Protein AF-A0AAE1D5U9-F1 (afdb_monomer)

Organism: NCBI:txid231223

Foldseek 3Di:
DQCQAPDPVSNVCPDDDDDDPPDDPVVLLVVLLVVLVVCLVVDFDDDDPCDTPNDDDDHCVPDGRVVNVVSSVVSSVVVVVVVVLVVLVVPVVNNCVNDCPVPDPDDQDPVNLVVDDPLVNVVVVCVVVVVPDDPVPDPPVVVVNPPPDPDDPPVPPDPDPDPDDDDDDDDDDDDDDDDDDDDDDDD

Mean predicted aligned error: 15.75 Å

Secondary structure (DSSP, 8-state):
--TT-S-HHHHHH-------TT--HHHHHHHHHHHHHHHHHH--PPPGGG-TT-SPPPPGGG--HHHHHHHHHHHHHHHHHHHHHHHHHT-TTTTGGG--TT-------HHHHHHS-HHHHHHHHHHHTT-SPPTTS-TTTGGGTTTS--SSS-----SS---------------------------

pLDDT: mean 70.87, std 23.27, range [26.19, 94.88]

Solvent-accessible surface area (backbone atoms only — not comparable to full-atom values): 12605 Å² total; per-residue (Å²): 140,44,75,53,46,89,51,65,67,60,40,68,63,63,78,84,77,89,61,60,98,90,49,61,65,68,62,54,52,50,54,38,52,50,51,46,52,51,47,54,72,74,44,92,70,68,58,81,93,66,46,76,84,68,67,91,80,84,50,65,91,78,45,56,47,65,57,43,51,52,50,47,54,52,48,48,51,53,52,52,51,49,52,50,50,56,52,32,61,74,30,78,77,87,17,45,86,73,57,64,91,84,60,77,84,76,82,80,48,74,69,57,59,76,72,46,57,69,69,59,53,53,46,54,57,25,60,76,68,72,63,56,85,51,95,88,53,66,81,73,68,56,72,77,60,72,82,74,75,76,79,81,83,59,92,64,91,61,89,70,97,65,87,82,70,92,76,82,94,76,92,74,85,85,81,83,80,85,82,80,85,82,83,91,78,91,130

Sequence (187 aa):
MLEDSEDLIVKTVQPTIKTGRKWKVVEAVDETKECLKIKEVIGQTQTDRKGLGSSTTKWWSKAEGKEKRDMVINEMRLNEDSRRVQKAVQQPQQGQWTNWDNALRKSLTWNEIWHMAPLRISFLIRSVYDLLPSHGMRSGTWRHFGSAFSSDQCTISCPQTQIWYGGERKRTRLVRYAKAGRPQSMS

Structure (mmCIF, N/CA/C/O backbone):
data_AF-A0AAE1D5U9-F1
#
_entry.id   AF-A0AAE1D5U9-F1
#
loop_
_atom_site.group_PDB
_atom_site.id
_atom_site.type_symbol
_atom_site.label_atom_id
_atom_site.label_alt_id
_atom_site.label_comp_id
_atom_site.label_asym_id
_atom_site.label_entity_id
_atom_site.label_seq_id
_atom_site.pdbx_PDB_ins_code
_atom_site.Cartn_x
_atom_site.Cartn_y
_atom_site.Cartn_z
_atom_site.occupancy
_atom_site.B_iso_or_equiv
_atom_site.auth_seq_id
_atom_site.auth_comp_id
_atom_site.auth_asym_id
_atom_site.auth_atom_id
_atom_site.pdbx_PDB_model_num
ATOM 1 N N . MET A 1 1 ? -14.008 3.971 15.415 1.00 60.75 1 MET A N 1
ATOM 2 C CA . MET A 1 1 ? -12.584 4.322 15.108 1.00 60.75 1 MET A CA 1
ATOM 3 C C . MET A 1 1 ? -11.765 4.603 16.377 1.00 60.75 1 MET A C 1
ATOM 5 O O . MET A 1 1 ? -10.551 4.744 16.289 1.00 60.75 1 MET A O 1
ATOM 9 N N . LEU A 1 2 ? -12.394 4.621 17.558 1.00 71.44 2 LEU A N 1
ATOM 10 C CA . LEU A 1 2 ? -11.733 4.763 18.863 1.00 71.44 2 LEU A CA 1
ATOM 11 C C . LEU A 1 2 ? -12.122 3.613 19.815 1.00 71.44 2 LEU A C 1
ATOM 13 O O . LEU A 1 2 ? -12.049 3.750 21.029 1.00 71.44 2 LEU A O 1
ATOM 17 N N . GLU A 1 3 ? -12.524 2.471 19.248 1.00 73.56 3 GLU A N 1
ATOM 18 C CA . GLU A 1 3 ? -12.978 1.288 20.000 1.00 73.56 3 GLU A CA 1
ATOM 19 C C . GLU A 1 3 ? -11.867 0.665 20.844 1.00 73.56 3 GLU A C 1
ATOM 21 O O . GLU A 1 3 ? -12.120 0.087 21.900 1.00 73.56 3 GLU A O 1
ATOM 26 N N . ASP A 1 4 ? -10.637 0.798 20.351 1.00 76.50 4 ASP A N 1
ATOM 27 C CA . ASP A 1 4 ? -9.420 0.285 20.968 1.00 76.50 4 ASP A CA 1
ATOM 28 C C . ASP A 1 4 ? -8.752 1.357 21.859 1.00 76.50 4 ASP A C 1
ATOM 30 O O . ASP A 1 4 ? -7.547 1.324 22.063 1.00 76.50 4 ASP A O 1
ATOM 34 N N . SER A 1 5 ? -9.484 2.372 22.332 1.00 77.44 5 SER A N 1
ATOM 35 C CA . SER A 1 5 ? -8.956 3.331 23.316 1.00 77.44 5 SER A CA 1
ATOM 36 C C . SER A 1 5 ? -9.053 2.764 24.734 1.00 77.44 5 SER A C 1
ATOM 38 O O . SER A 1 5 ? -10.064 2.151 25.074 1.00 77.44 5 SER A O 1
ATOM 40 N N . GLU A 1 6 ? -8.038 3.011 25.567 1.00 81.00 6 GLU A N 1
ATOM 41 C CA . GLU A 1 6 ? -8.053 2.651 26.997 1.00 81.00 6 GLU A CA 1
ATOM 42 C C . GLU A 1 6 ? -9.090 3.482 27.775 1.00 81.00 6 GLU A C 1
ATOM 44 O O . GLU A 1 6 ? -9.785 2.971 28.653 1.00 81.00 6 GLU A O 1
ATOM 49 N N . ASP A 1 7 ? -9.269 4.749 27.390 1.00 84.44 7 ASP A N 1
ATOM 50 C CA . ASP A 1 7 ? -10.239 5.649 28.012 1.00 84.44 7 ASP A CA 1
ATOM 51 C C . ASP A 1 7 ? -11.695 5.258 27.709 1.00 84.44 7 ASP A C 1
ATOM 53 O O . ASP A 1 7 ? -12.188 5.401 26.583 1.00 84.44 7 ASP A O 1
ATOM 57 N N . LEU A 1 8 ? -12.427 4.863 28.755 1.00 82.75 8 LEU A N 1
ATOM 58 C CA . LEU A 1 8 ? -13.839 4.466 28.672 1.00 82.75 8 LEU A CA 1
ATOM 59 C C . LEU A 1 8 ? -14.735 5.570 28.092 1.00 82.75 8 LEU A C 1
ATOM 61 O O . LEU A 1 8 ? -15.632 5.292 27.296 1.00 82.75 8 LEU A O 1
ATOM 65 N N . ILE A 1 9 ? -14.475 6.833 28.443 1.00 83.81 9 ILE A N 1
ATOM 66 C CA . ILE A 1 9 ? -15.247 7.980 27.943 1.00 83.81 9 ILE A CA 1
ATOM 67 C C . ILE A 1 9 ? -15.092 8.089 26.423 1.00 83.81 9 ILE A C 1
ATOM 69 O O . ILE A 1 9 ? -16.078 8.177 25.693 1.00 83.81 9 ILE A O 1
ATOM 73 N N . VAL A 1 10 ? -13.856 8.005 25.930 1.00 80.19 10 VAL A N 1
ATOM 74 C CA . VAL A 1 10 ? -13.538 8.103 24.500 1.00 80.19 10 VAL A CA 1
ATOM 75 C C . VAL A 1 10 ? -14.164 6.946 23.720 1.00 80.19 10 VAL A C 1
ATOM 77 O O . VAL A 1 10 ? -14.712 7.157 22.636 1.00 80.19 10 VAL A O 1
ATOM 80 N N . LYS A 1 11 ? -14.153 5.741 24.300 1.00 80.56 11 LYS A N 1
ATOM 81 C CA . LYS A 1 11 ? -14.794 4.554 23.725 1.00 80.56 11 LYS A CA 1
ATOM 82 C C . LYS A 1 11 ? -16.318 4.671 23.651 1.00 80.56 11 LYS A C 1
ATOM 84 O O . LYS A 1 11 ? -16.922 4.113 22.741 1.00 80.56 11 LYS A O 1
ATOM 89 N N . THR A 1 12 ? -16.935 5.404 24.576 1.00 81.75 12 THR A N 1
ATOM 90 C CA . THR A 1 12 ? -18.398 5.566 24.641 1.00 81.75 12 THR A CA 1
ATOM 91 C C . THR A 1 12 ? -18.911 6.618 23.657 1.00 81.75 12 THR A C 1
ATOM 93 O O . THR A 1 12 ? -19.982 6.462 23.082 1.00 81.75 12 THR A O 1
ATOM 96 N N . VAL A 1 13 ? -18.144 7.688 23.429 1.00 82.44 13 VAL A N 1
ATOM 97 C CA . VAL A 1 13 ? -18.591 8.840 22.624 1.00 82.44 13 VAL A CA 1
ATOM 98 C C . VAL A 1 13 ? -18.754 8.515 21.132 1.00 82.44 13 VAL A C 1
ATOM 100 O O . VAL A 1 13 ? -19.536 9.192 20.472 1.00 82.44 13 VAL A O 1
ATOM 103 N N . GLN A 1 14 ? -18.021 7.521 20.604 1.00 75.81 14 GLN A N 1
ATOM 104 C CA . GLN A 1 14 ? -18.027 7.052 19.200 1.00 75.81 14 GLN A CA 1
ATOM 105 C C . GLN A 1 14 ? -18.581 8.069 18.185 1.00 75.81 14 GLN A C 1
ATOM 107 O O . GLN A 1 14 ? -19.707 7.935 17.695 1.00 75.81 14 GLN A O 1
ATOM 112 N N . PRO A 1 15 ? -17.810 9.118 17.851 1.00 75.88 15 PRO A N 1
ATOM 113 C CA . PRO A 1 15 ? -18.320 10.188 17.013 1.00 75.88 15 PRO A CA 1
ATOM 114 C C . PRO A 1 15 ? -18.670 9.655 15.621 1.00 75.88 15 PRO A C 1
ATOM 116 O O . PRO A 1 15 ? -17.848 9.033 14.943 1.00 75.88 15 PRO A O 1
ATOM 119 N N . THR A 1 16 ? -19.892 9.939 15.167 1.00 77.56 16 THR A N 1
ATOM 120 C CA . THR A 1 16 ? -20.309 9.615 13.799 1.00 77.56 16 THR A CA 1
ATOM 121 C C . THR A 1 16 ? -19.604 10.557 12.827 1.00 77.56 16 THR A C 1
ATOM 123 O O . THR A 1 16 ? -19.905 11.750 12.753 1.00 77.56 16 THR A O 1
ATOM 126 N N . ILE A 1 17 ? -18.642 10.025 12.073 1.00 81.19 17 ILE A N 1
ATOM 127 C CA . ILE A 1 17 ? -17.858 10.812 11.121 1.00 81.19 17 ILE A CA 1
ATOM 128 C C . ILE A 1 17 ? -18.697 11.041 9.861 1.00 81.19 17 ILE A C 1
ATOM 130 O O . ILE A 1 17 ? -19.016 10.104 9.126 1.00 81.19 17 ILE A O 1
ATOM 134 N N . LYS A 1 18 ? -19.032 12.305 9.580 1.00 79.81 18 LYS A N 1
ATOM 135 C CA . LYS A 1 18 ? -19.680 12.688 8.320 1.00 79.81 18 LYS A CA 1
ATOM 136 C C . LYS A 1 18 ? -18.673 12.544 7.183 1.00 79.81 18 LYS A C 1
ATOM 138 O O . LYS A 1 18 ? -17.740 13.333 7.061 1.00 79.81 18 LYS A O 1
ATOM 143 N N . THR A 1 19 ? -18.855 11.516 6.366 1.00 83.06 19 THR A N 1
ATOM 144 C CA . THR A 1 19 ? -17.991 11.202 5.222 1.00 83.06 19 THR A CA 1
ATOM 145 C C . THR A 1 19 ? -18.723 11.504 3.918 1.00 83.06 19 THR A C 1
ATOM 147 O O . THR A 1 19 ? -19.950 11.595 3.881 1.00 83.06 19 THR A O 1
ATOM 150 N N . GLY A 1 20 ? -17.974 11.775 2.848 1.00 84.44 20 GLY A N 1
ATOM 151 C CA . GLY A 1 20 ? -18.564 12.137 1.558 1.00 84.44 20 GLY A CA 1
ATOM 152 C C . GLY A 1 20 ? -19.280 10.961 0.883 1.00 84.44 20 GLY A C 1
ATOM 153 O O . GLY A 1 20 ? -19.056 9.804 1.210 1.00 84.44 20 GLY A O 1
ATOM 154 N N . ARG A 1 21 ? -20.080 11.238 -0.156 1.00 84.69 21 ARG A N 1
ATOM 155 C CA . ARG A 1 21 ? -20.874 10.213 -0.871 1.00 84.69 21 ARG A CA 1
ATOM 156 C C . ARG A 1 21 ? -20.058 9.040 -1.437 1.00 84.69 21 ARG A C 1
ATOM 158 O O . ARG A 1 21 ? -20.593 7.953 -1.608 1.00 84.69 21 ARG A O 1
ATOM 165 N N . LYS A 1 22 ? -18.795 9.273 -1.803 1.00 85.31 22 LYS A N 1
ATOM 166 C CA . LYS A 1 22 ? -17.960 8.297 -2.524 1.00 85.31 22 LYS A CA 1
ATOM 167 C C . LYS A 1 22 ? -17.169 7.358 -1.620 1.00 85.31 22 LYS A C 1
ATOM 169 O O . LYS A 1 22 ? -16.647 6.374 -2.126 1.00 85.31 22 LYS A O 1
ATOM 174 N N . TRP A 1 23 ? -17.031 7.677 -0.337 1.00 85.88 23 TRP A N 1
ATOM 175 C CA . TRP A 1 23 ? -16.218 6.881 0.570 1.00 85.88 23 TRP A CA 1
ATOM 176 C C . TRP A 1 23 ? -16.894 6.784 1.924 1.00 85.88 23 TRP A C 1
ATOM 178 O O . TRP A 1 23 ? -17.135 7.797 2.576 1.00 85.88 23 TRP A O 1
ATOM 188 N N . LYS A 1 24 ? -17.180 5.552 2.331 1.00 88.94 24 LYS A N 1
ATOM 189 C CA . LYS A 1 24 ? -17.762 5.234 3.624 1.00 88.94 24 LYS A CA 1
ATOM 190 C C . LYS A 1 24 ? -16.665 4.687 4.528 1.00 88.94 24 LYS A C 1
ATOM 192 O O . LYS A 1 24 ? -16.070 3.655 4.238 1.00 88.94 24 LYS A O 1
ATOM 197 N N . VAL A 1 25 ? -16.385 5.404 5.614 1.00 88.00 25 VAL A N 1
ATOM 198 C CA . VAL A 1 25 ? -15.252 5.081 6.499 1.00 88.00 25 VAL A CA 1
ATOM 199 C C . VAL A 1 25 ? -15.482 3.803 7.295 1.00 88.00 25 VAL A C 1
ATOM 201 O O . VAL A 1 25 ? -14.538 3.045 7.463 1.00 88.00 25 VAL A O 1
ATOM 204 N N . VAL A 1 26 ? -16.706 3.553 7.769 1.00 87.56 26 VAL A N 1
ATOM 205 C CA . VAL A 1 26 ? -17.002 2.363 8.588 1.00 87.56 26 VAL A CA 1
ATOM 206 C C . VAL A 1 26 ? -16.765 1.087 7.781 1.00 87.56 26 VAL A C 1
ATOM 208 O O . VAL A 1 26 ? -15.946 0.271 8.185 1.00 87.56 26 VAL A O 1
ATOM 211 N N . GLU A 1 27 ? -17.372 0.997 6.593 1.00 89.56 27 GLU A N 1
ATOM 212 C CA . GLU A 1 27 ? -17.196 -0.133 5.668 1.00 89.56 27 GLU A CA 1
ATOM 213 C C . GLU A 1 27 ? -15.715 -0.345 5.323 1.00 89.56 27 GLU A C 1
ATOM 215 O O . GLU A 1 27 ? -15.189 -1.433 5.516 1.00 89.56 27 GLU A O 1
ATOM 220 N N . ALA A 1 28 ? -14.998 0.713 4.930 1.00 90.25 28 ALA A N 1
ATOM 221 C CA . ALA A 1 28 ? -13.587 0.591 4.566 1.00 90.25 28 ALA A CA 1
ATOM 222 C C . ALA A 1 28 ? -12.699 0.132 5.739 1.00 90.25 28 ALA A C 1
ATOM 224 O O . ALA A 1 28 ? -11.733 -0.610 5.550 1.00 90.25 28 ALA A O 1
ATOM 225 N N . VAL A 1 29 ? -12.984 0.599 6.960 1.00 91.19 29 VAL A N 1
ATOM 226 C CA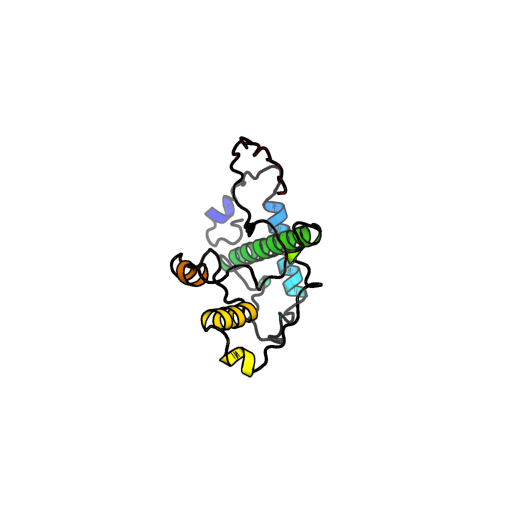 . VAL A 1 29 ? -12.248 0.184 8.161 1.00 91.19 29 VAL A CA 1
ATOM 227 C C . VAL A 1 29 ? -12.532 -1.280 8.480 1.00 91.19 29 VAL A C 1
ATOM 229 O O . VAL A 1 29 ? -11.604 -2.001 8.841 1.00 91.19 29 VAL A O 1
ATOM 232 N N . ASP A 1 30 ? -13.777 -1.727 8.344 1.00 91.81 30 ASP A N 1
ATOM 233 C CA . ASP A 1 30 ? -14.151 -3.111 8.624 1.00 91.81 30 ASP A CA 1
ATOM 234 C C . ASP A 1 30 ? -13.580 -4.077 7.578 1.00 91.81 30 ASP A C 1
ATOM 236 O O . ASP A 1 30 ? -12.939 -5.052 7.970 1.00 91.81 30 ASP A O 1
ATOM 240 N N . GLU A 1 31 ? -13.639 -3.737 6.287 1.00 93.69 31 GLU A N 1
ATOM 241 C CA . GLU A 1 31 ? -12.939 -4.464 5.215 1.00 93.69 31 GLU A CA 1
ATOM 242 C C . GLU A 1 31 ? -11.436 -4.588 5.514 1.00 93.69 31 GLU A C 1
ATOM 244 O O . GLU A 1 31 ? -10.843 -5.659 5.402 1.00 93.69 31 GLU A O 1
ATOM 249 N N . THR A 1 32 ? -10.804 -3.504 5.974 1.00 93.69 32 THR A N 1
ATOM 250 C CA . THR A 1 32 ? -9.374 -3.526 6.312 1.00 93.69 32 THR A CA 1
ATOM 251 C C . THR A 1 32 ? -9.079 -4.441 7.502 1.00 93.69 32 THR A C 1
ATOM 253 O O . THR A 1 32 ? -8.085 -5.169 7.493 1.00 93.69 32 THR A O 1
ATOM 256 N N . LYS A 1 33 ? -9.934 -4.443 8.534 1.00 93.75 33 LYS A N 1
ATOM 257 C CA . LYS A 1 33 ? -9.793 -5.373 9.667 1.00 93.75 33 LYS A CA 1
ATOM 258 C C . LYS A 1 33 ? -9.931 -6.822 9.208 1.00 93.75 33 LYS A C 1
ATOM 260 O O . LYS A 1 33 ? -9.213 -7.681 9.711 1.00 93.75 33 LYS A O 1
ATOM 265 N N . GLU A 1 34 ? -10.842 -7.108 8.282 1.00 94.88 34 GLU A N 1
ATOM 266 C CA . GLU A 1 34 ? -10.992 -8.441 7.694 1.00 94.88 34 GLU A CA 1
ATOM 267 C C . GLU A 1 34 ? -9.749 -8.848 6.900 1.00 94.88 34 GLU A C 1
ATOM 269 O O . GLU A 1 34 ? -9.234 -9.944 7.118 1.00 94.88 34 GLU A O 1
ATOM 274 N N . CYS A 1 35 ? -9.184 -7.954 6.082 1.00 93.06 35 CYS A N 1
ATOM 275 C CA . CYS A 1 35 ? -7.908 -8.195 5.404 1.00 93.06 35 CYS A CA 1
ATOM 276 C C . CYS A 1 35 ? -6.779 -8.525 6.392 1.00 93.06 35 CYS A C 1
ATOM 278 O O . CYS A 1 35 ? -6.024 -9.468 6.161 1.00 93.06 35 CYS A O 1
ATOM 280 N N . LEU A 1 36 ? -6.679 -7.799 7.512 1.00 93.69 36 LEU A N 1
ATOM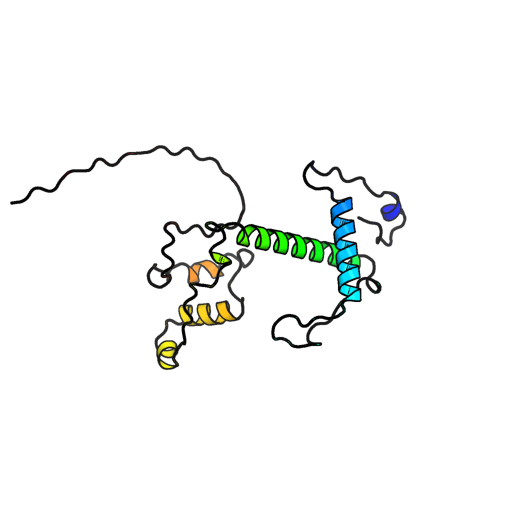 281 C CA . LEU A 1 36 ? -5.675 -8.070 8.548 1.00 93.69 36 LEU A CA 1
ATOM 282 C C . LEU A 1 36 ? -5.865 -9.446 9.200 1.00 93.69 36 LEU A C 1
ATOM 284 O O . LEU A 1 36 ? -4.884 -10.158 9.408 1.00 93.69 36 LEU A O 1
ATOM 288 N N . LYS A 1 37 ? -7.110 -9.859 9.462 1.00 93.75 37 LYS A N 1
ATOM 289 C CA . LYS A 1 37 ? -7.414 -11.213 9.957 1.00 93.75 37 LYS A CA 1
ATOM 290 C C . LYS A 1 37 ? -7.042 -12.286 8.933 1.00 93.75 37 LYS A C 1
ATOM 292 O O . LYS A 1 37 ? -6.467 -13.304 9.297 1.00 93.75 37 LYS A O 1
ATOM 297 N N . ILE A 1 38 ? -7.338 -12.058 7.654 1.00 94.12 38 ILE A N 1
ATOM 298 C CA . ILE A 1 38 ? -6.979 -12.989 6.575 1.00 94.12 38 ILE A CA 1
ATOM 299 C C . ILE A 1 38 ? -5.455 -13.113 6.464 1.00 94.12 38 ILE A C 1
ATOM 301 O O . ILE A 1 38 ? -4.944 -14.225 6.365 1.00 94.12 38 ILE A O 1
ATOM 305 N N . LYS A 1 39 ? -4.715 -12.001 6.548 1.00 90.88 39 LYS A N 1
ATOM 306 C CA . LYS A 1 39 ? -3.243 -12.015 6.581 1.00 90.88 39 LYS A CA 1
ATOM 307 C C . LYS A 1 39 ? -2.701 -12.806 7.767 1.00 90.88 39 LYS A C 1
ATOM 309 O O . LYS A 1 39 ? -1.728 -13.535 7.616 1.00 90.88 39 LYS A O 1
ATOM 314 N N . GLU A 1 40 ? -3.347 -12.704 8.925 1.00 92.88 40 GLU A N 1
ATOM 315 C CA . GLU A 1 40 ? -2.987 -13.503 10.094 1.00 92.88 40 GLU A CA 1
ATOM 316 C C . GLU A 1 40 ? -3.196 -15.011 9.862 1.00 92.88 40 GLU A C 1
ATOM 318 O O . GLU A 1 40 ? -2.329 -15.799 10.230 1.00 92.88 40 GLU A O 1
ATOM 323 N N . VAL A 1 41 ? -4.276 -15.412 9.182 1.00 93.31 41 VAL A N 1
ATOM 324 C CA . VAL A 1 41 ? -4.537 -16.820 8.815 1.00 93.31 41 VAL A CA 1
ATOM 325 C C . VAL A 1 41 ? -3.539 -17.345 7.782 1.00 93.31 41 VAL A C 1
ATOM 327 O O . VAL A 1 41 ? -3.059 -18.468 7.910 1.00 93.31 41 VAL A O 1
ATOM 330 N N . ILE A 1 42 ? -3.223 -16.545 6.759 1.00 90.94 42 ILE A N 1
ATOM 331 C CA . ILE A 1 42 ? -2.223 -16.894 5.735 1.00 90.94 42 ILE A CA 1
ATOM 332 C C . ILE A 1 42 ? -0.840 -17.070 6.375 1.00 90.94 42 ILE A C 1
ATOM 334 O O . ILE A 1 42 ? -0.036 -17.891 5.932 1.00 90.94 42 ILE A O 1
ATOM 338 N N . GLY A 1 43 ? -0.575 -16.315 7.438 1.00 88.75 43 GLY A N 1
ATOM 339 C CA . GLY A 1 43 ? 0.692 -16.333 8.133 1.00 88.75 43 GLY A CA 1
ATOM 340 C C . GLY A 1 43 ? 1.766 -15.540 7.395 1.00 88.75 43 GLY A C 1
ATOM 341 O O . GLY A 1 43 ? 1.496 -14.716 6.517 1.00 88.75 43 GLY A O 1
ATOM 342 N N . GLN A 1 44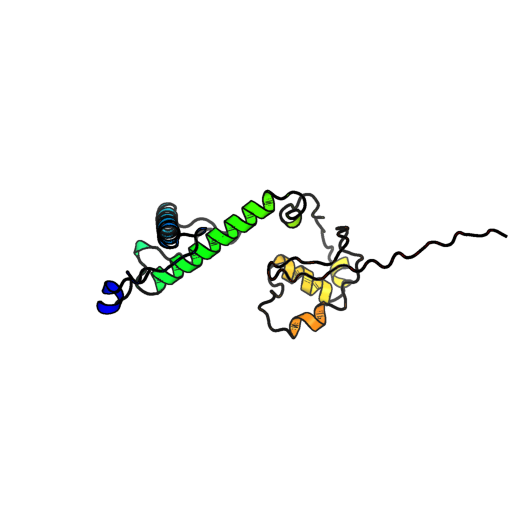 ? 3.019 -15.775 7.779 1.00 84.12 44 GLN A N 1
ATOM 343 C CA . GLN A 1 44 ? 4.130 -15.007 7.240 1.00 84.12 44 GLN A CA 1
ATOM 344 C C . GLN A 1 44 ? 4.524 -15.500 5.846 1.00 84.12 44 GLN A C 1
ATOM 346 O O . GLN A 1 44 ? 5.117 -16.566 5.686 1.00 84.12 44 GLN A O 1
ATOM 351 N N . THR A 1 45 ? 4.240 -14.683 4.835 1.00 83.56 45 THR A N 1
ATOM 352 C CA . THR A 1 45 ? 4.644 -14.936 3.450 1.00 83.56 45 THR A CA 1
ATOM 353 C C . THR A 1 45 ? 6.055 -14.429 3.183 1.00 83.56 45 THR A C 1
ATOM 355 O O . THR A 1 45 ? 6.502 -13.446 3.778 1.00 83.56 45 THR A O 1
ATOM 358 N N . GLN A 1 46 ? 6.758 -15.056 2.239 1.00 80.62 46 GLN A N 1
ATOM 359 C CA . GLN A 1 46 ? 8.005 -14.499 1.729 1.00 80.62 46 GLN A CA 1
ATOM 360 C C . GLN A 1 46 ? 7.721 -13.158 1.044 1.00 80.62 46 GLN A C 1
ATOM 362 O O . GLN A 1 46 ? 7.035 -13.100 0.027 1.00 80.62 46 GLN A O 1
ATOM 367 N N . THR A 1 47 ? 8.283 -12.087 1.594 1.00 77.19 47 THR A N 1
ATOM 368 C CA . THR A 1 47 ? 8.308 -10.773 0.952 1.00 77.19 47 THR A CA 1
ATOM 369 C C . THR A 1 47 ? 9.652 -10.589 0.257 1.00 77.19 47 THR A C 1
ATOM 371 O O . THR A 1 47 ? 10.707 -10.711 0.890 1.00 77.19 47 THR A O 1
ATOM 374 N N . ASP A 1 48 ? 9.617 -10.271 -1.034 1.00 78.56 48 ASP A N 1
ATOM 375 C CA . ASP A 1 48 ? 10.795 -10.003 -1.860 1.00 78.56 48 ASP A CA 1
ATOM 376 C C . ASP A 1 48 ? 11.833 -11.150 -1.871 1.00 78.56 48 ASP A C 1
ATOM 378 O O . ASP A 1 48 ? 11.542 -12.338 -1.694 1.00 78.56 48 ASP A O 1
ATOM 382 N N . ARG A 1 49 ? 13.100 -10.784 -2.092 1.00 78.81 49 ARG A N 1
ATOM 383 C CA . ARG A 1 49 ? 14.261 -11.685 -2.100 1.00 78.81 49 ARG A CA 1
ATOM 384 C C . ARG A 1 49 ? 14.885 -11.877 -0.713 1.00 78.81 49 ARG A C 1
ATOM 386 O O . ARG A 1 49 ? 15.983 -12.410 -0.621 1.00 78.81 49 ARG A O 1
ATOM 393 N N . LYS A 1 50 ? 14.218 -11.426 0.355 1.00 77.50 50 LYS A N 1
ATOM 394 C CA . LYS A 1 50 ? 14.754 -11.455 1.729 1.00 77.50 50 LYS A CA 1
ATOM 395 C C . LYS A 1 50 ? 14.655 -12.833 2.396 1.00 77.50 50 LYS A C 1
ATOM 397 O O . LYS A 1 50 ? 15.302 -13.059 3.411 1.00 77.50 50 LYS A O 1
ATOM 402 N N . GLY A 1 51 ? 13.885 -13.753 1.810 1.00 77.00 51 GLY A N 1
ATOM 403 C CA . GLY A 1 51 ? 13.654 -15.092 2.354 1.00 77.00 51 GLY A CA 1
ATOM 404 C C . GLY A 1 51 ? 12.629 -15.116 3.494 1.00 77.00 51 GLY A C 1
ATOM 405 O O . GLY A 1 51 ? 12.191 -14.079 3.998 1.00 77.00 51 GLY A O 1
ATOM 406 N N . LEU A 1 52 ? 12.212 -16.324 3.880 1.00 79.06 52 LEU A N 1
ATOM 407 C CA . LEU A 1 52 ? 11.290 -16.541 4.998 1.00 79.06 52 LEU A CA 1
ATOM 408 C C . LEU A 1 52 ? 11.969 -16.175 6.329 1.00 79.06 52 LEU A C 1
ATOM 410 O O . LEU A 1 52 ? 13.134 -16.491 6.543 1.00 79.06 52 LEU A O 1
ATOM 414 N N . GLY A 1 53 ? 11.238 -15.510 7.226 1.00 76.62 53 GLY A N 1
ATOM 415 C CA . GLY A 1 53 ? 11.725 -15.156 8.568 1.00 76.62 53 GLY A CA 1
ATOM 416 C C . GLY A 1 53 ? 12.563 -13.873 8.668 1.00 76.62 53 GLY A C 1
ATOM 417 O O . GLY A 1 53 ? 12.939 -13.493 9.772 1.00 76.62 53 GLY A O 1
ATOM 418 N N . SER A 1 54 ? 12.822 -13.162 7.563 1.00 77.12 54 SER A N 1
ATOM 419 C CA . SER A 1 54 ? 13.601 -11.911 7.599 1.00 77.12 54 SER A CA 1
ATOM 420 C C . SER A 1 54 ? 12.880 -10.742 8.286 1.00 77.12 54 SER A C 1
ATOM 422 O O . SER A 1 54 ? 13.545 -9.823 8.763 1.00 77.12 54 SER A O 1
ATOM 424 N N . SER A 1 55 ? 11.548 -10.731 8.311 1.00 77.00 55 SER A N 1
ATOM 425 C CA . SER A 1 55 ?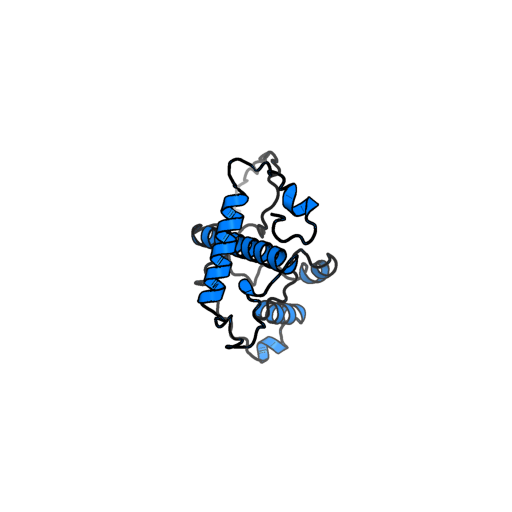 10.756 -9.634 8.875 1.00 77.00 55 SER A CA 1
ATOM 426 C C . SER A 1 55 ? 9.996 -10.067 10.120 1.00 77.00 55 SER A C 1
ATOM 428 O O . SER A 1 55 ? 9.330 -11.104 10.137 1.00 77.00 55 SER A O 1
ATOM 430 N N . THR A 1 56 ? 10.035 -9.221 11.147 1.00 78.81 56 THR A N 1
ATOM 431 C CA . THR A 1 56 ? 9.208 -9.382 12.340 1.00 78.81 56 THR A CA 1
ATOM 432 C C . THR A 1 56 ? 7.758 -9.067 11.990 1.00 78.81 56 THR A C 1
ATOM 434 O O . THR A 1 56 ? 7.418 -7.970 11.550 1.00 78.81 56 THR A O 1
ATOM 437 N N . THR A 1 57 ? 6.895 -10.069 12.136 1.00 79.44 57 THR A N 1
ATOM 438 C CA . THR A 1 57 ? 5.473 -9.954 11.794 1.00 79.44 57 THR A CA 1
ATOM 439 C C . THR A 1 57 ? 4.690 -9.587 13.036 1.00 79.44 57 THR A C 1
ATOM 441 O O . THR A 1 57 ? 4.812 -10.246 14.070 1.00 79.44 57 THR A O 1
ATOM 444 N N . LYS A 1 58 ? 3.888 -8.532 12.931 1.00 86.62 58 LYS A N 1
ATOM 445 C CA . LYS A 1 58 ? 2.944 -8.139 13.972 1.00 86.62 58 LYS A CA 1
ATOM 446 C C . LYS A 1 58 ? 1.599 -8.775 13.666 1.00 86.62 58 LYS A C 1
ATOM 448 O O . LYS A 1 58 ? 1.095 -8.650 12.554 1.00 86.62 58 LYS A O 1
ATOM 453 N N . TRP A 1 59 ? 1.051 -9.469 14.652 1.00 90.56 59 TRP A N 1
ATOM 454 C CA . TRP A 1 59 ? -0.201 -10.201 14.515 1.00 90.56 59 TRP A CA 1
ATOM 455 C C . TRP A 1 59 ? -1.367 -9.338 14.977 1.00 90.56 59 TRP A C 1
ATOM 457 O O . TRP A 1 59 ? -1.273 -8.677 16.013 1.00 90.56 59 TRP A O 1
ATOM 467 N N . TRP A 1 60 ? -2.470 -9.364 14.226 1.00 92.19 60 TRP A N 1
ATOM 468 C CA . TRP A 1 60 ? -3.656 -8.575 14.548 1.00 92.19 60 TRP A CA 1
ATOM 469 C C . TRP A 1 60 ? -4.249 -8.964 15.906 1.00 92.19 60 TRP A C 1
ATOM 471 O O . TRP A 1 60 ? -4.586 -8.081 16.692 1.00 92.19 60 TRP A O 1
ATOM 481 N N . SER A 1 61 ? -4.310 -10.263 16.214 1.00 91.06 61 SER A N 1
ATOM 482 C CA . SER A 1 61 ? -4.793 -10.773 17.504 1.00 91.06 61 SER A CA 1
ATOM 483 C C . SER A 1 61 ? -3.969 -10.332 18.719 1.00 91.06 61 SER A C 1
ATOM 485 O O . SER A 1 61 ? -4.512 -10.251 19.818 1.00 91.06 61 SER A O 1
ATOM 487 N N . LYS A 1 62 ? -2.671 -10.054 18.537 1.00 90.81 62 LYS A N 1
ATOM 488 C CA . LYS A 1 62 ? -1.733 -9.734 19.628 1.00 90.81 62 LYS A CA 1
ATOM 489 C C . LYS A 1 62 ? -1.539 -8.241 19.858 1.00 90.81 62 LYS A C 1
ATOM 491 O O . LYS A 1 62 ? -0.927 -7.866 20.851 1.00 90.81 62 LYS A O 1
ATOM 496 N N . ALA A 1 63 ? -1.989 -7.404 18.933 1.00 89.19 63 ALA A N 1
ATOM 497 C CA . ALA A 1 63 ? -1.808 -5.969 19.040 1.00 89.19 63 ALA A CA 1
ATOM 498 C C . ALA A 1 63 ? -2.940 -5.311 19.822 1.00 89.19 63 ALA A C 1
ATOM 500 O O . ALA A 1 63 ? -4.109 -5.684 19.699 1.00 89.19 63 ALA A O 1
ATOM 501 N N . GLU A 1 64 ? -2.601 -4.246 20.538 1.00 88.19 64 GLU A N 1
ATOM 502 C CA . GLU A 1 64 ? -3.546 -3.516 21.373 1.00 88.19 64 GLU A CA 1
ATOM 503 C C . GLU A 1 64 ? -3.464 -2.004 21.134 1.00 88.19 64 GLU A C 1
ATOM 505 O O . GLU A 1 64 ? -2.475 -1.457 20.631 1.00 88.19 64 GLU A O 1
ATOM 510 N N . GLY A 1 65 ? -4.553 -1.310 21.456 1.00 87.50 65 GLY A N 1
ATOM 511 C CA . GLY A 1 65 ? -4.536 0.135 21.603 1.00 87.50 65 GLY A CA 1
ATOM 512 C C . GLY A 1 65 ? -4.172 0.908 20.334 1.00 87.50 65 GLY A C 1
ATOM 513 O O . GLY A 1 65 ? -4.847 0.878 19.298 1.00 87.50 65 GLY A O 1
ATOM 514 N N . LYS A 1 66 ? -3.083 1.676 20.438 1.00 87.50 66 LYS A N 1
ATOM 515 C CA . LYS A 1 66 ? -2.529 2.476 19.338 1.00 87.50 66 LYS A CA 1
ATOM 516 C C . LYS A 1 66 ? -1.950 1.606 18.223 1.00 87.50 66 LYS A C 1
ATOM 518 O O . LYS A 1 66 ? -2.144 1.933 17.057 1.00 87.50 66 LYS A O 1
ATOM 523 N N . GLU A 1 67 ? -1.291 0.501 18.559 1.00 89.56 67 GLU A N 1
ATOM 524 C CA . GLU A 1 67 ? -0.642 -0.361 17.566 1.00 89.56 67 GLU A CA 1
ATOM 525 C C . GLU A 1 67 ? -1.663 -0.955 16.595 1.00 89.56 67 GLU A C 1
ATOM 527 O O . GLU A 1 67 ? -1.465 -0.955 15.380 1.00 89.56 67 GLU A O 1
ATOM 532 N N . LYS A 1 68 ? -2.807 -1.380 17.129 1.00 90.75 68 LYS A N 1
ATOM 533 C CA . LYS A 1 68 ? -3.924 -1.899 16.347 1.00 90.75 68 LYS A CA 1
ATOM 534 C C . LYS A 1 68 ? -4.474 -0.857 15.367 1.00 90.75 68 LYS A C 1
ATOM 536 O O . LYS A 1 68 ? -4.693 -1.156 14.194 1.00 90.75 68 LYS A O 1
ATOM 541 N N . ARG A 1 69 ? -4.610 0.397 15.808 1.00 90.25 69 ARG A N 1
ATOM 542 C CA . ARG A 1 69 ? -5.007 1.520 14.941 1.00 90.25 69 ARG A CA 1
ATOM 543 C C . ARG A 1 69 ? -3.970 1.806 13.856 1.00 90.25 69 ARG A C 1
ATOM 545 O O . ARG A 1 69 ? -4.348 1.972 12.698 1.00 90.25 69 ARG A O 1
ATOM 552 N N . ASP A 1 70 ? -2.689 1.824 14.210 1.00 91.50 70 ASP A N 1
ATOM 553 C CA . ASP A 1 70 ? -1.597 2.063 13.261 1.00 91.50 70 ASP A CA 1
ATOM 554 C C . ASP A 1 70 ? -1.540 0.965 12.186 1.00 91.50 70 ASP A C 1
ATOM 556 O O . ASP A 1 70 ? -1.337 1.273 11.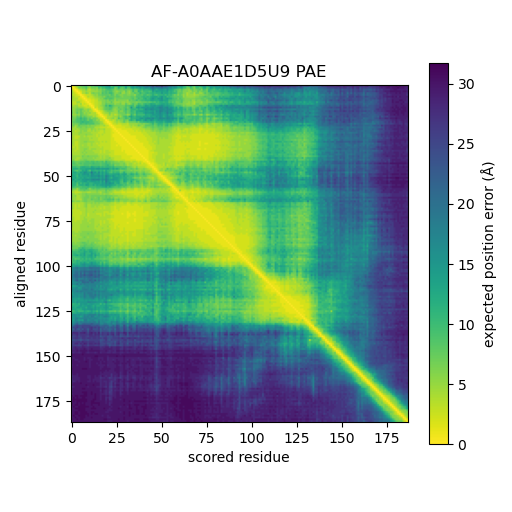010 1.00 91.50 70 ASP A O 1
ATOM 560 N N . MET A 1 71 ? -1.803 -0.297 12.550 1.00 93.12 71 MET A N 1
ATOM 561 C CA . MET A 1 71 ? -1.920 -1.393 11.583 1.00 93.12 71 MET A CA 1
ATOM 562 C C . MET A 1 71 ? -3.081 -1.196 10.609 1.00 93.12 71 MET A C 1
ATOM 564 O O . MET A 1 71 ? -2.868 -1.324 9.407 1.00 93.12 71 MET A O 1
ATOM 568 N N . VAL A 1 72 ? -4.279 -0.827 11.086 1.00 93.00 72 VAL A N 1
ATOM 569 C CA . VAL A 1 72 ? -5.417 -0.526 10.193 1.00 93.00 72 VAL A CA 1
ATOM 570 C C . VAL A 1 72 ? -5.073 0.624 9.249 1.00 93.00 72 VAL A C 1
ATOM 572 O O . VAL A 1 72 ? -5.329 0.534 8.054 1.00 93.00 72 VAL A O 1
ATOM 575 N N . ILE A 1 73 ? -4.467 1.700 9.756 1.00 92.81 73 ILE A N 1
ATOM 576 C CA . ILE A 1 73 ? -4.118 2.867 8.935 1.00 92.81 73 ILE A CA 1
ATOM 577 C C . ILE A 1 73 ? -3.081 2.502 7.867 1.00 92.81 73 ILE A C 1
ATOM 579 O O . ILE A 1 73 ? -3.229 2.905 6.712 1.00 92.81 73 ILE A O 1
ATOM 583 N N . ASN A 1 74 ? -2.032 1.760 8.230 1.00 93.06 74 ASN A N 1
ATOM 584 C CA . ASN A 1 74 ? -1.021 1.328 7.268 1.00 93.06 74 ASN A CA 1
ATOM 585 C C . ASN A 1 74 ? -1.606 0.376 6.227 1.00 93.06 74 ASN A C 1
ATOM 587 O O . ASN A 1 74 ? -1.351 0.558 5.040 1.00 93.06 74 ASN A O 1
ATOM 591 N N . GLU A 1 75 ? -2.429 -0.581 6.642 1.00 93.81 75 GLU A N 1
ATOM 592 C CA . GLU A 1 75 ? -3.064 -1.517 5.721 1.00 93.81 75 GLU A CA 1
ATOM 593 C C . GLU A 1 75 ? -4.030 -0.808 4.763 1.00 93.81 75 GLU A C 1
ATOM 595 O O . GLU A 1 75 ? -3.983 -1.041 3.558 1.00 93.81 75 GLU A O 1
ATOM 600 N N . MET A 1 76 ? -4.831 0.144 5.256 1.00 94.06 76 MET A N 1
ATOM 601 C CA . MET A 1 76 ? -5.671 0.994 4.406 1.00 94.06 76 MET A CA 1
ATOM 602 C C . MET A 1 76 ? -4.850 1.727 3.340 1.00 94.06 76 MET A C 1
ATOM 604 O O . MET A 1 76 ? -5.271 1.812 2.186 1.00 94.06 76 MET A O 1
ATOM 608 N N . ARG A 1 77 ? -3.681 2.266 3.712 1.00 92.94 77 ARG A N 1
ATOM 609 C CA . ARG A 1 77 ? -2.782 2.947 2.767 1.00 92.94 77 ARG A CA 1
ATOM 610 C C . ARG A 1 77 ? -2.256 1.984 1.707 1.00 92.94 77 ARG A C 1
ATOM 612 O O . ARG A 1 77 ? -2.325 2.311 0.527 1.00 92.94 77 ARG A O 1
ATOM 619 N N . LEU A 1 78 ? -1.799 0.800 2.113 1.00 91.50 78 LEU A N 1
ATOM 620 C CA . LEU A 1 78 ? -1.300 -0.227 1.194 1.00 91.50 78 LEU A CA 1
ATOM 621 C C . LEU A 1 78 ? -2.388 -0.722 0.232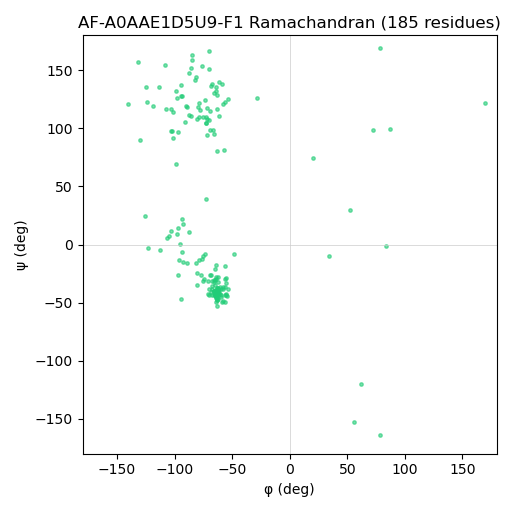 1.00 91.50 78 LEU A C 1
ATOM 623 O O . LEU A 1 78 ? -2.123 -0.884 -0.960 1.00 91.50 78 LEU A O 1
ATOM 627 N N . ASN A 1 79 ? -3.616 -0.915 0.717 1.00 92.56 79 ASN A N 1
ATOM 628 C CA . ASN A 1 79 ? -4.754 -1.310 -0.114 1.00 92.56 79 ASN A CA 1
ATOM 629 C C . ASN A 1 79 ? -5.109 -0.226 -1.137 1.00 92.56 79 ASN A C 1
ATOM 631 O O . ASN A 1 79 ? -5.332 -0.517 -2.313 1.00 92.56 79 ASN A O 1
ATOM 635 N N . GLU A 1 80 ? -5.113 1.039 -0.718 1.00 92.44 80 GLU A N 1
ATOM 636 C CA . GLU A 1 80 ? -5.363 2.167 -1.614 1.00 92.44 80 GLU A CA 1
ATOM 637 C C . GLU A 1 80 ? -4.246 2.333 -2.656 1.00 92.44 80 GLU A C 1
ATOM 639 O O . GLU A 1 80 ? -4.536 2.572 -3.830 1.00 92.44 80 GLU A O 1
ATOM 644 N N . ASP A 1 81 ? -2.981 2.155 -2.275 1.00 91.12 81 ASP A N 1
ATOM 645 C CA . ASP A 1 81 ? -1.859 2.180 -3.215 1.00 91.12 81 ASP A CA 1
ATOM 646 C C . ASP A 1 81 ? -1.919 1.003 -4.196 1.00 91.12 81 ASP A C 1
ATOM 648 O O . ASP A 1 81 ? -1.763 1.202 -5.402 1.00 91.12 81 ASP A O 1
ATOM 652 N N . SER A 1 82 ? -2.284 -0.191 -3.728 1.00 91.25 82 SER A N 1
ATOM 653 C CA . SER A 1 82 ? -2.531 -1.353 -4.592 1.00 91.25 82 SER A CA 1
ATOM 654 C C . SER A 1 82 ? -3.646 -1.071 -5.601 1.00 91.25 82 SER A C 1
ATOM 656 O O . SER A 1 82 ? -3.493 -1.337 -6.793 1.00 91.25 82 SER A O 1
ATOM 658 N N . ARG A 1 83 ? -4.743 -0.443 -5.165 1.00 91.94 83 ARG A N 1
ATOM 659 C CA . ARG A 1 83 ? -5.852 -0.034 -6.039 1.00 91.94 83 ARG A CA 1
ATOM 660 C C . ARG A 1 83 ? -5.417 1.005 -7.075 1.00 91.94 83 ARG A C 1
ATOM 662 O O . ARG A 1 83 ? -5.871 0.969 -8.221 1.00 91.94 83 ARG A O 1
ATOM 669 N N . ARG A 1 84 ? -4.539 1.942 -6.703 1.00 90.94 84 ARG A N 1
ATOM 670 C CA . ARG A 1 84 ? -3.961 2.923 -7.637 1.00 90.94 84 ARG A CA 1
ATOM 671 C C . ARG A 1 84 ? -3.081 2.249 -8.679 1.00 90.94 84 ARG A C 1
ATOM 673 O O . ARG A 1 84 ? -3.216 2.579 -9.854 1.00 90.94 84 ARG A O 1
ATOM 680 N N . VAL A 1 85 ? -2.245 1.294 -8.274 1.00 89.62 85 VAL A N 1
ATOM 681 C CA . VAL A 1 85 ? -1.411 0.506 -9.193 1.00 89.62 85 VAL A CA 1
ATOM 682 C C . VAL A 1 85 ? -2.2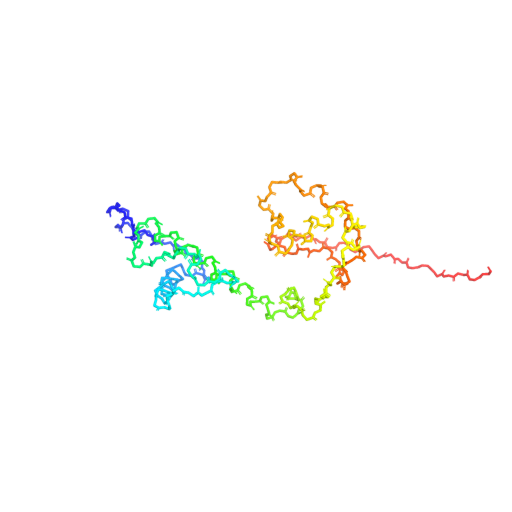85 -0.313 -10.140 1.00 89.62 85 VAL A C 1
ATOM 684 O O . VAL A 1 85 ? -2.107 -0.221 -11.349 1.00 89.62 85 VAL A O 1
ATOM 687 N N . GLN A 1 86 ? -3.295 -1.025 -9.632 1.00 93.81 86 GLN A N 1
ATOM 688 C CA . GLN A 1 86 ? -4.255 -1.767 -10.462 1.00 93.81 86 GLN A CA 1
ATOM 689 C C . GLN A 1 86 ? -4.934 -0.862 -11.493 1.00 93.81 86 GLN A C 1
ATOM 691 O O . GLN A 1 86 ? -5.049 -1.215 -12.666 1.00 93.81 86 GLN A O 1
ATOM 696 N N . LYS A 1 87 ? -5.350 0.337 -11.075 1.00 93.50 87 LYS A N 1
ATOM 697 C CA . LYS A 1 87 ? -5.934 1.320 -11.984 1.00 93.50 87 LYS A CA 1
ATOM 698 C C . LYS A 1 87 ? -4.929 1.806 -13.028 1.00 93.50 87 LYS A C 1
ATOM 700 O O . LYS A 1 87 ? -5.315 1.968 -14.179 1.00 93.50 87 LYS A O 1
ATOM 705 N N . ALA A 1 88 ? -3.675 2.038 -12.646 1.00 91.69 88 ALA A N 1
ATOM 706 C CA . ALA A 1 88 ? -2.627 2.431 -13.580 1.00 91.69 88 ALA A CA 1
ATOM 707 C C . ALA A 1 88 ? -2.381 1.333 -14.625 1.00 91.69 88 ALA A C 1
ATOM 709 O O . ALA A 1 88 ? -2.361 1.638 -15.810 1.00 91.69 88 ALA A O 1
ATOM 710 N N . VAL A 1 89 ? -2.320 0.062 -14.218 1.00 91.31 89 VAL A N 1
ATOM 711 C CA . VAL A 1 89 ? -2.171 -1.085 -15.135 1.00 91.31 89 VAL A CA 1
ATOM 712 C C . VAL A 1 89 ? -3.300 -1.140 -16.173 1.00 91.31 89 VAL A C 1
ATOM 714 O O . VAL A 1 89 ? -3.062 -1.443 -17.337 1.00 91.31 89 VAL A O 1
ATOM 717 N N . GLN A 1 90 ? -4.529 -0.785 -15.791 1.00 92.19 90 GLN A N 1
ATOM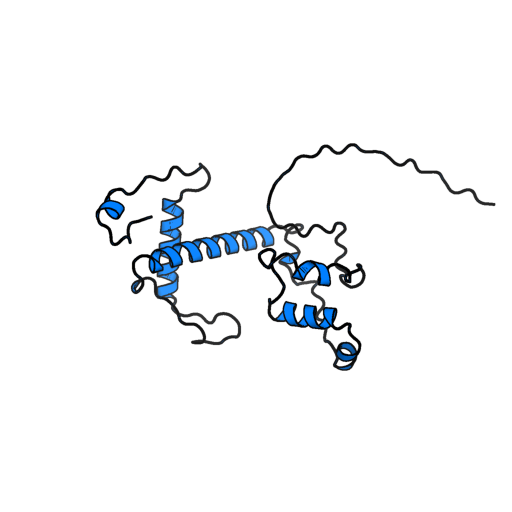 718 C CA . GLN A 1 90 ? -5.677 -0.741 -16.708 1.00 92.19 90 GLN A CA 1
ATOM 719 C C . GLN A 1 90 ? -5.649 0.445 -17.693 1.00 92.19 90 GLN A C 1
ATOM 721 O O . GLN A 1 90 ? -6.495 0.523 -18.584 1.00 92.19 90 GLN A O 1
ATOM 726 N N . GLN A 1 91 ? -4.719 1.394 -17.544 1.00 92.44 91 GLN A N 1
ATOM 727 C CA . GLN A 1 91 ? -4.606 2.572 -18.402 1.00 92.44 91 GLN A CA 1
ATOM 728 C C . GLN A 1 91 ? -3.448 2.401 -19.401 1.00 92.44 91 GLN A C 1
ATOM 730 O O . GLN A 1 91 ? -2.313 2.735 -19.072 1.00 92.44 91 GLN A O 1
ATOM 735 N N . PRO A 1 92 ? -3.698 1.987 -20.658 1.00 85.50 92 PRO A N 1
ATOM 736 C CA . PRO A 1 92 ? -2.629 1.596 -21.585 1.00 85.50 92 PRO A CA 1
ATOM 737 C C . PRO A 1 92 ? -1.672 2.736 -21.966 1.00 85.50 92 PRO A C 1
ATOM 739 O O . PRO A 1 92 ? -0.511 2.484 -22.265 1.00 85.50 92 PRO A O 1
ATOM 742 N N . GLN A 1 93 ? -2.135 3.992 -21.956 1.00 86.25 93 GLN A N 1
ATOM 743 C CA . GLN A 1 93 ? -1.297 5.152 -22.283 1.00 86.25 93 GLN A CA 1
ATOM 744 C C . GLN A 1 93 ? -0.677 5.808 -21.038 1.00 86.25 93 GLN A C 1
ATOM 746 O O . GLN A 1 93 ? 0.512 6.099 -21.018 1.00 86.25 93 GLN A O 1
ATOM 751 N N . GLN A 1 94 ? -1.469 6.046 -19.988 1.00 86.94 94 GLN A N 1
ATOM 752 C CA . GLN A 1 94 ? -1.010 6.736 -18.767 1.00 86.94 94 GLN A CA 1
ATOM 753 C C . GLN A 1 94 ? -0.255 5.802 -17.810 1.00 86.94 94 GLN A C 1
ATOM 755 O O . GLN A 1 94 ? 0.556 6.253 -17.007 1.00 86.94 94 GLN A O 1
ATOM 760 N N . GLY A 1 95 ? -0.519 4.502 -17.903 1.00 87.94 95 GLY A N 1
ATOM 761 C CA . GLY A 1 95 ? 0.084 3.447 -17.104 1.00 87.94 95 GLY A CA 1
ATOM 762 C C . GLY A 1 95 ? 1.244 2.737 -17.780 1.00 87.94 95 GLY A C 1
ATOM 763 O O . GLY A 1 95 ? 1.643 1.689 -17.289 1.00 87.94 95 GLY A O 1
ATOM 764 N N . GLN A 1 96 ? 1.810 3.264 -18.874 1.00 84.06 96 GLN A N 1
ATOM 765 C CA . GLN A 1 96 ? 2.942 2.606 -19.547 1.00 84.06 96 GLN A CA 1
ATOM 766 C C . GLN A 1 96 ? 4.129 2.346 -18.613 1.00 84.06 96 GLN A C 1
ATOM 768 O O . GLN A 1 96 ? 4.825 1.358 -18.788 1.00 84.06 96 GLN A O 1
ATOM 773 N N . TRP A 1 97 ? 4.315 3.174 -17.581 1.00 83.94 97 TRP A N 1
ATOM 774 C CA . TRP A 1 97 ? 5.338 2.981 -16.549 1.00 83.94 97 TRP A CA 1
ATOM 775 C C . TRP A 1 97 ? 5.146 1.711 -15.700 1.00 83.94 97 TRP A C 1
ATOM 777 O O . TRP A 1 97 ? 6.080 1.289 -15.027 1.00 83.94 97 TRP A O 1
ATOM 787 N N . THR A 1 98 ? 3.951 1.110 -15.705 1.00 87.19 98 THR A N 1
ATOM 788 C CA . THR A 1 98 ? 3.686 -0.179 -15.042 1.00 87.19 98 THR A CA 1
ATOM 789 C C . THR A 1 98 ? 4.127 -1.374 -15.886 1.00 87.19 98 THR A C 1
ATOM 791 O O . THR A 1 98 ? 4.253 -2.476 -15.356 1.00 87.19 98 THR A O 1
ATOM 794 N N . ASN A 1 99 ? 4.375 -1.161 -17.183 1.00 83.12 99 ASN A N 1
ATOM 795 C CA . ASN A 1 99 ? 4.822 -2.190 -18.105 1.00 83.12 99 ASN A CA 1
ATOM 796 C C . ASN A 1 99 ? 6.347 -2.107 -18.309 1.00 83.12 99 ASN A C 1
ATOM 798 O O . ASN A 1 99 ? 6.900 -1.040 -18.572 1.00 83.12 99 ASN A O 1
ATOM 802 N N . TRP A 1 100 ? 7.018 -3.254 -18.214 1.00 79.75 100 TRP A N 1
ATOM 803 C CA . TRP A 1 100 ? 8.466 -3.390 -18.371 1.00 79.75 100 TRP A CA 1
ATOM 804 C C . TRP A 1 100 ? 8.880 -4.015 -19.715 1.00 79.75 100 TRP A C 1
ATOM 806 O O . TRP A 1 100 ? 10.069 -4.244 -19.917 1.00 79.75 100 TRP A O 1
ATOM 816 N N . ASP A 1 101 ? 7.954 -4.237 -20.657 1.00 77.06 101 ASP A N 1
ATOM 817 C CA . ASP A 1 101 ? 8.234 -4.875 -21.960 1.00 77.06 101 ASP A CA 1
ATOM 818 C C . ASP A 1 101 ? 9.340 -4.167 -22.768 1.00 77.06 101 ASP A C 1
ATOM 820 O O . ASP A 1 101 ? 10.128 -4.813 -23.455 1.00 77.06 101 ASP A O 1
ATOM 824 N N . ASN A 1 102 ? 9.445 -2.837 -22.649 1.00 69.38 102 ASN A N 1
ATOM 825 C CA . ASN A 1 102 ? 10.461 -2.023 -23.335 1.00 69.38 102 ASN A CA 1
ATOM 826 C C . ASN A 1 102 ? 11.673 -1.683 -22.452 1.00 69.38 102 ASN A C 1
ATOM 828 O O . ASN A 1 102 ? 12.501 -0.841 -22.815 1.00 69.38 102 ASN A O 1
ATOM 832 N N . ALA A 1 103 ? 11.779 -2.282 -21.265 1.00 71.56 103 ALA A N 1
ATOM 833 C CA . ALA A 1 103 ? 12.886 -2.018 -20.367 1.00 71.56 103 ALA A CA 1
ATOM 834 C C . ALA A 1 103 ? 14.161 -2.669 -20.913 1.00 71.56 103 ALA A C 1
ATOM 836 O O . ALA A 1 103 ? 14.359 -3.882 -20.838 1.00 71.56 103 ALA A O 1
ATOM 837 N N . LEU A 1 104 ? 15.049 -1.843 -21.468 1.00 71.31 104 LEU A N 1
ATOM 838 C CA . LEU A 1 104 ? 16.353 -2.295 -21.938 1.00 71.31 104 LEU A CA 1
ATOM 839 C C . LEU A 1 104 ? 17.153 -2.856 -20.762 1.00 71.31 104 LEU A C 1
ATOM 841 O O . LEU A 1 104 ? 17.621 -2.116 -19.892 1.00 71.31 104 LEU A O 1
ATOM 845 N N . ARG A 1 105 ? 17.360 -4.173 -20.766 1.00 68.00 105 ARG A N 1
ATOM 846 C CA . ARG A 1 105 ? 18.291 -4.829 -19.853 1.00 68.00 105 ARG A CA 1
ATOM 847 C C . ARG A 1 105 ? 19.708 -4.377 -20.202 1.00 68.00 105 ARG A C 1
ATOM 849 O O . ARG A 1 105 ? 20.321 -4.896 -21.128 1.00 68.00 105 ARG A O 1
ATOM 856 N N . LYS A 1 106 ? 20.234 -3.395 -19.467 1.00 71.75 106 LYS A N 1
ATOM 857 C CA . LYS A 1 106 ? 21.626 -2.956 -19.612 1.00 71.75 106 LYS A CA 1
ATOM 858 C C . LYS A 1 106 ? 22.536 -3.824 -18.750 1.00 71.75 106 LYS A C 1
ATOM 860 O O . LYS A 1 106 ? 22.497 -3.743 -17.525 1.00 71.75 106 LYS A O 1
ATOM 865 N N . SER A 1 107 ? 23.363 -4.648 -19.387 1.00 76.00 107 SER A N 1
ATOM 866 C CA . SER A 1 107 ? 24.524 -5.258 -18.739 1.00 76.00 107 SER A CA 1
ATOM 867 C C . SER A 1 107 ? 25.652 -4.231 -18.714 1.00 76.00 107 SER A C 1
ATOM 869 O O . SER A 1 107 ? 26.209 -3.920 -19.761 1.00 76.00 107 SER A O 1
ATOM 871 N N . LEU A 1 108 ? 25.961 -3.687 -17.539 1.00 80.94 108 LEU A N 1
ATOM 872 C CA . LEU A 1 108 ? 27.078 -2.759 -17.383 1.00 80.94 108 LEU A CA 1
ATOM 873 C C . LEU A 1 108 ? 28.377 -3.556 -17.297 1.00 80.94 108 LEU A C 1
ATOM 875 O O . LEU A 1 108 ? 28.554 -4.355 -16.376 1.00 80.94 108 LEU A O 1
ATOM 879 N N . THR A 1 109 ? 29.281 -3.345 -18.250 1.00 85.69 109 THR A N 1
ATOM 880 C CA . THR A 1 109 ? 30.632 -3.909 -18.159 1.00 85.69 109 THR A CA 1
ATOM 881 C C . THR A 1 109 ? 31.472 -3.113 -17.158 1.00 85.69 109 THR A C 1
ATOM 883 O O . THR A 1 109 ? 31.243 -1.925 -16.931 1.00 85.69 109 THR A O 1
ATOM 886 N N . TRP A 1 110 ? 32.477 -3.748 -16.546 1.00 86.62 110 TRP A N 1
ATOM 887 C CA . TRP A 1 110 ? 33.370 -3.070 -15.594 1.00 86.62 110 TRP A CA 1
ATOM 888 C C . TRP A 1 110 ? 34.040 -1.834 -16.212 1.00 86.62 110 TRP A C 1
ATOM 890 O O . TRP A 1 110 ? 34.161 -0.799 -15.564 1.00 86.62 110 TRP A O 1
ATOM 900 N N . ASN A 1 111 ? 34.389 -1.921 -17.498 1.00 88.88 111 ASN A N 1
ATOM 901 C CA . ASN A 1 111 ? 34.977 -0.822 -18.255 1.00 88.88 111 ASN A CA 1
ATOM 902 C C . ASN A 1 111 ? 34.018 0.379 -18.379 1.00 88.88 111 ASN A C 1
ATOM 904 O O . ASN A 1 111 ? 34.396 1.518 -18.117 1.00 88.88 111 ASN A O 1
ATOM 908 N N . GLU A 1 112 ? 32.741 0.135 -18.689 1.00 86.25 112 GLU A N 1
ATOM 909 C CA . GLU A 1 112 ? 31.726 1.196 -18.720 1.00 86.25 112 GLU A CA 1
ATOM 910 C C . GLU A 1 112 ? 31.560 1.876 -17.360 1.00 86.25 112 GLU A C 1
ATOM 912 O O . GLU A 1 112 ? 31.361 3.088 -17.308 1.00 86.25 112 GLU A O 1
ATOM 917 N N . ILE A 1 113 ? 31.659 1.124 -16.259 1.00 87.12 113 ILE A N 1
ATOM 918 C CA . ILE A 1 113 ? 31.550 1.680 -14.905 1.00 87.12 113 ILE A CA 1
ATOM 919 C C . ILE A 1 113 ? 32.688 2.662 -14.626 1.00 87.12 113 ILE A C 1
ATOM 921 O O . ILE A 1 113 ? 32.417 3.759 -14.145 1.00 87.12 113 ILE A O 1
ATOM 925 N N . TRP A 1 114 ? 33.928 2.325 -14.982 1.00 88.69 114 TRP A N 1
ATOM 926 C CA . TRP A 1 114 ? 35.073 3.223 -14.787 1.00 88.69 114 TRP A CA 1
ATOM 927 C C . TRP A 1 114 ? 34.991 4.515 -15.596 1.00 88.69 114 TRP A C 1
ATOM 929 O O . TRP A 1 114 ? 35.491 5.547 -15.153 1.00 88.69 114 TRP A O 1
ATOM 939 N N . HIS A 1 115 ? 34.337 4.480 -16.756 1.00 88.44 115 HIS A N 1
ATOM 940 C CA . HIS A 1 115 ? 34.194 5.642 -17.632 1.00 88.44 115 HIS A CA 1
ATOM 941 C C . HIS A 1 115 ? 32.880 6.415 -17.437 1.00 88.44 115 HIS A C 1
ATOM 943 O O . HIS A 1 115 ? 32.641 7.417 -18.113 1.00 88.44 115 HIS A O 1
ATOM 949 N N . MET A 1 116 ? 32.012 5.989 -16.515 1.00 84.75 116 MET A N 1
ATOM 950 C CA . MET A 1 116 ? 30.775 6.704 -16.215 1.00 84.75 116 MET A CA 1
ATOM 951 C C . MET A 1 116 ? 31.000 7.882 -15.263 1.00 84.75 116 MET A C 1
ATOM 953 O O . MET A 1 116 ? 31.761 7.811 -14.303 1.00 84.75 116 MET A O 1
ATOM 957 N N . ALA A 1 117 ? 30.248 8.966 -15.479 1.00 89.62 117 ALA A N 1
ATOM 958 C CA . ALA A 1 117 ? 30.226 10.082 -14.542 1.00 89.62 117 ALA A CA 1
ATOM 959 C C . ALA A 1 117 ? 29.772 9.604 -13.142 1.00 89.62 117 ALA A C 1
ATOM 961 O O . ALA A 1 117 ? 28.778 8.870 -13.051 1.00 89.62 117 ALA A O 1
ATOM 962 N N . PRO A 1 118 ? 30.404 10.066 -12.045 1.00 84.12 118 PRO A N 1
ATOM 963 C CA . PRO A 1 118 ? 30.093 9.606 -10.690 1.00 84.12 118 PRO A CA 1
ATOM 964 C C . PRO A 1 118 ? 28.609 9.718 -10.319 1.00 84.12 118 PRO A C 1
ATOM 966 O O . PRO A 1 118 ? 28.050 8.809 -9.710 1.00 84.12 118 PRO A O 1
ATOM 969 N N . LEU A 1 119 ? 27.930 10.790 -10.749 1.00 85.31 119 LEU A N 1
ATOM 970 C CA . LEU A 1 119 ? 26.494 10.987 -10.511 1.00 85.31 119 LEU A CA 1
ATOM 971 C C . LEU A 1 119 ? 25.621 9.937 -11.212 1.00 85.31 119 LEU A C 1
ATOM 973 O O . LEU A 1 119 ? 24.611 9.517 -10.652 1.00 85.31 119 LEU A O 1
ATOM 977 N N . ARG A 1 120 ? 26.020 9.478 -12.404 1.00 83.50 120 ARG A N 1
ATOM 978 C CA . ARG A 1 120 ? 25.298 8.456 -13.175 1.00 83.50 120 ARG A CA 1
ATOM 979 C C . ARG A 1 120 ? 25.419 7.086 -12.515 1.00 83.50 120 ARG A C 1
ATOM 981 O O . ARG A 1 120 ? 24.414 6.401 -12.368 1.00 83.50 120 ARG A O 1
ATOM 988 N N . ILE A 1 121 ? 26.612 6.729 -12.038 1.00 87.06 121 ILE A N 1
ATOM 989 C CA . ILE A 1 121 ? 26.838 5.498 -11.261 1.00 87.06 121 ILE A CA 1
ATOM 990 C C . ILE A 1 121 ? 26.025 5.546 -9.966 1.00 87.06 121 ILE A C 1
ATOM 992 O O . ILE A 1 121 ? 25.306 4.608 -9.632 1.00 87.06 121 ILE A O 1
ATOM 996 N N . SER A 1 122 ? 26.091 6.676 -9.260 1.00 83.81 122 SER A N 1
ATOM 997 C CA . SER A 1 122 ? 25.375 6.881 -8.004 1.00 83.81 122 SER A CA 1
ATOM 998 C C . SER A 1 122 ? 23.855 6.794 -8.179 1.00 83.81 122 SER A C 1
ATOM 1000 O O . SER A 1 122 ? 23.171 6.219 -7.337 1.00 83.81 122 SER A O 1
ATOM 1002 N N . PHE A 1 123 ? 23.326 7.324 -9.285 1.00 85.50 123 PHE A N 1
ATOM 1003 C CA . PHE A 1 123 ? 21.925 7.172 -9.668 1.00 85.50 123 PHE A CA 1
ATOM 1004 C C . PHE A 1 123 ? 21.569 5.709 -9.956 1.00 85.50 123 PHE A C 1
ATOM 1006 O O . PHE A 1 123 ? 20.605 5.210 -9.386 1.00 85.50 123 PHE A O 1
ATOM 1013 N N . LEU A 1 124 ? 22.358 5.011 -10.782 1.00 85.00 124 LEU A N 1
ATOM 1014 C CA . LEU A 1 124 ? 22.104 3.614 -11.151 1.00 85.00 124 LEU A CA 1
ATOM 1015 C C . LEU A 1 124 ? 22.074 2.707 -9.918 1.00 85.00 124 LEU A C 1
ATOM 1017 O O . LEU A 1 124 ? 21.104 1.982 -9.717 1.00 85.00 124 LEU A O 1
ATOM 1021 N N . ILE A 1 125 ? 23.077 2.812 -9.044 1.00 84.69 125 ILE A N 1
ATOM 1022 C CA . ILE A 1 125 ? 23.125 2.043 -7.794 1.00 84.69 125 ILE A CA 1
ATOM 1023 C C . ILE A 1 125 ? 21.888 2.344 -6.943 1.00 84.69 125 ILE A C 1
ATOM 1025 O O . ILE A 1 125 ? 21.204 1.426 -6.505 1.00 84.69 125 ILE A O 1
ATOM 1029 N N . ARG A 1 126 ? 21.543 3.623 -6.744 1.00 81.06 126 ARG A N 1
ATOM 1030 C CA . ARG A 1 126 ? 20.369 3.990 -5.938 1.00 81.06 126 ARG A CA 1
ATOM 1031 C C . ARG A 1 126 ? 19.048 3.553 -6.562 1.00 81.06 126 ARG A C 1
ATOM 1033 O O . ARG A 1 126 ? 18.147 3.216 -5.809 1.00 81.06 126 ARG A O 1
ATOM 1040 N N . SER A 1 127 ? 18.937 3.527 -7.889 1.00 80.81 127 SER A N 1
ATOM 1041 C CA . SER A 1 127 ? 17.740 3.045 -8.588 1.00 80.81 127 SER A CA 1
ATOM 1042 C C . SER A 1 127 ? 17.517 1.542 -8.415 1.00 80.81 127 SER A C 1
ATOM 1044 O O . SER A 1 127 ? 16.378 1.110 -8.347 1.00 80.81 127 SER A O 1
ATOM 1046 N N . VAL A 1 128 ? 18.591 0.754 -8.277 1.00 80.12 128 VAL A N 1
ATOM 1047 C CA . VAL A 1 128 ? 18.506 -0.695 -8.020 1.00 80.12 128 VAL A CA 1
ATOM 1048 C C . VAL A 1 128 ? 18.088 -0.996 -6.578 1.00 80.12 128 VAL A C 1
ATOM 1050 O O . VAL A 1 128 ? 17.465 -2.020 -6.321 1.00 80.12 128 VAL A O 1
ATOM 1053 N N . TYR A 1 129 ? 18.426 -0.111 -5.640 1.00 79.12 129 TYR A N 1
ATOM 1054 C CA . TYR A 1 129 ? 18.115 -0.273 -4.217 1.00 79.12 129 TYR A CA 1
ATOM 1055 C C . TYR A 1 129 ? 16.932 0.589 -3.742 1.00 79.12 129 TYR A C 1
ATOM 1057 O O . TYR A 1 129 ? 16.746 0.733 -2.536 1.00 79.12 129 TYR A O 1
ATOM 1065 N N . ASP A 1 130 ? 16.170 1.199 -4.658 1.00 72.38 130 ASP A N 1
ATOM 1066 C CA . ASP A 1 130 ? 15.059 2.120 -4.357 1.00 72.38 130 ASP A CA 1
ATOM 1067 C C . ASP A 1 130 ? 15.430 3.269 -3.393 1.00 72.38 130 ASP A C 1
ATOM 1069 O O . ASP A 1 130 ? 14.604 3.812 -2.661 1.00 72.38 130 ASP A O 1
ATOM 1073 N N . LEU A 1 131 ? 16.697 3.690 -3.416 1.00 79.44 131 LEU A N 1
ATOM 1074 C CA . LEU A 1 131 ? 17.246 4.783 -2.604 1.00 79.44 131 LEU A CA 1
ATOM 1075 C C . LEU A 1 131 ? 17.197 6.133 -3.335 1.00 79.44 131 LEU A C 1
ATOM 1077 O O . LEU A 1 131 ? 17.943 7.060 -2.997 1.00 79.44 131 LEU A O 1
ATOM 1081 N N . LEU A 1 132 ? 16.382 6.245 -4.385 1.00 79.31 132 LEU A N 1
ATOM 1082 C CA . LEU A 1 132 ? 16.200 7.508 -5.087 1.00 79.31 132 LEU A CA 1
ATOM 1083 C C . LEU A 1 132 ? 15.458 8.494 -4.172 1.00 79.31 132 LEU A C 1
ATOM 1085 O O . LEU A 1 132 ? 14.488 8.108 -3.516 1.00 79.31 132 LEU A O 1
ATOM 1089 N N . PRO A 1 133 ? 15.884 9.768 -4.109 1.00 62.91 133 PRO A N 1
ATOM 1090 C CA . PRO A 1 133 ? 15.178 10.765 -3.321 1.00 62.91 133 PRO A CA 1
ATOM 1091 C C . PRO A 1 133 ? 13.714 10.834 -3.762 1.00 62.91 133 PRO A C 1
ATOM 1093 O O . PRO A 1 133 ? 13.428 11.081 -4.931 1.00 62.91 133 PRO A O 1
ATOM 1096 N N . SER A 1 134 ? 12.777 10.618 -2.841 1.00 53.03 134 SER A N 1
ATOM 1097 C CA . SER A 1 134 ? 11.365 10.926 -3.071 1.00 53.03 134 SER A CA 1
ATOM 1098 C C . SER A 1 134 ? 11.107 12.403 -2.746 1.00 53.03 134 SER A C 1
ATOM 1100 O O . SER A 1 134 ? 11.911 13.057 -2.079 1.00 53.03 134 SER A O 1
ATOM 1102 N N . HIS A 1 135 ? 9.987 12.967 -3.205 1.00 48.56 135 HIS A N 1
ATOM 1103 C CA . HIS A 1 135 ? 9.640 14.382 -2.981 1.00 48.56 135 HIS A CA 1
ATOM 1104 C C . HIS A 1 135 ? 9.598 14.789 -1.486 1.00 48.56 135 HIS A C 1
ATOM 1106 O O . HIS A 1 135 ? 9.689 15.970 -1.160 1.00 48.56 135 HIS A O 1
ATOM 1112 N N . GLY A 1 136 ? 9.494 13.832 -0.555 1.00 48.31 136 GLY A N 1
ATOM 1113 C CA . GLY A 1 136 ? 9.575 14.087 0.890 1.00 48.31 136 GLY A CA 1
ATOM 1114 C C . GLY A 1 136 ? 10.994 14.351 1.416 1.00 48.31 136 GLY A C 1
ATOM 1115 O O . GLY A 1 136 ? 11.160 14.761 2.563 1.00 48.31 136 GLY A O 1
ATOM 1116 N N . MET A 1 137 ? 12.023 14.128 0.596 1.00 42.22 137 MET A N 1
ATOM 1117 C CA . MET A 1 137 ? 13.425 14.311 0.958 1.00 42.22 137 MET A CA 1
ATOM 1118 C C . MET A 1 137 ? 13.850 15.758 0.657 1.00 42.22 137 MET A C 1
ATOM 1120 O O . MET A 1 137 ? 13.768 16.224 -0.479 1.00 42.22 137 MET A O 1
ATOM 1124 N N . ARG A 1 138 ? 14.254 16.476 1.715 1.00 40.84 138 ARG A N 1
ATOM 1125 C CA . ARG A 1 138 ? 14.621 17.908 1.789 1.00 40.84 138 ARG A CA 1
ATOM 1126 C C . ARG A 1 138 ? 15.190 18.467 0.469 1.00 40.84 138 ARG A C 1
ATOM 1128 O O . ARG A 1 138 ? 16.185 17.974 -0.053 1.00 40.84 138 ARG A O 1
ATOM 1135 N N . SER A 1 139 ? 14.595 19.558 -0.014 1.00 47.19 139 SER A N 1
ATOM 1136 C CA . SER A 1 139 ? 14.816 20.255 -1.301 1.00 47.19 139 SER A CA 1
ATOM 1137 C C . SER A 1 139 ? 16.266 20.584 -1.717 1.00 47.19 139 SER A C 1
ATOM 1139 O O . SER A 1 139 ? 16.490 21.007 -2.853 1.00 47.19 139 SER A O 1
ATOM 1141 N N . GLY A 1 140 ? 17.260 20.391 -0.846 1.00 49.53 140 GLY A N 1
ATOM 1142 C CA . GLY A 1 140 ? 18.678 20.615 -1.141 1.00 49.53 140 GLY A CA 1
ATOM 1143 C C . GLY A 1 140 ? 19.323 19.528 -2.010 1.00 49.53 140 GLY A C 1
ATOM 1144 O O . GLY A 1 140 ? 20.190 19.843 -2.818 1.00 49.53 140 GLY A O 1
ATOM 1145 N N . THR A 1 141 ? 18.882 18.269 -1.916 1.00 49.84 141 THR A N 1
ATOM 1146 C CA . THR A 1 141 ? 19.532 17.142 -2.620 1.00 49.84 141 THR A CA 1
ATOM 1147 C C . THR A 1 141 ? 19.189 17.094 -4.115 1.00 49.84 141 THR A C 1
ATOM 1149 O O . THR A 1 141 ? 19.981 16.620 -4.927 1.00 49.84 141 THR A O 1
ATOM 1152 N N . TRP A 1 142 ? 18.034 17.640 -4.505 1.00 43.91 142 TRP A N 1
ATOM 1153 C CA . TRP A 1 142 ? 17.569 17.661 -5.896 1.00 43.91 142 TRP A CA 1
ATOM 1154 C C . TRP A 1 142 ? 18.360 18.621 -6.795 1.00 43.91 142 TRP A C 1
ATOM 1156 O O . TRP A 1 142 ? 18.553 18.335 -7.979 1.00 43.91 142 TRP A O 1
ATOM 1166 N N . ARG A 1 143 ? 18.873 19.735 -6.248 1.00 45.09 143 ARG A N 1
ATOM 1167 C CA . ARG A 1 143 ? 19.582 20.763 -7.037 1.00 45.09 143 ARG A CA 1
ATOM 1168 C C . ARG A 1 143 ? 20.886 20.269 -7.666 1.00 45.09 143 ARG A C 1
ATOM 1170 O O . ARG A 1 143 ? 21.327 20.864 -8.640 1.00 45.09 143 ARG A O 1
ATOM 1177 N N . HIS A 1 144 ? 21.484 19.195 -7.154 1.00 44.81 144 HIS A N 1
ATOM 1178 C CA . HIS A 1 144 ? 22.715 18.624 -7.713 1.00 44.81 144 HIS A CA 1
ATOM 1179 C C . HIS A 1 144 ? 22.479 17.503 -8.734 1.00 44.81 144 HIS A C 1
ATOM 1181 O O . HIS A 1 144 ? 23.394 17.171 -9.479 1.00 44.81 144 HIS A O 1
ATOM 1187 N N . PHE A 1 145 ? 21.268 16.940 -8.809 1.00 44.34 145 PHE A N 1
ATOM 1188 C CA . PHE A 1 145 ? 20.937 15.878 -9.769 1.00 44.34 145 PHE A CA 1
ATOM 1189 C C . PHE A 1 145 ? 20.240 16.397 -11.036 1.00 44.34 145 PHE A C 1
ATOM 1191 O O . PHE A 1 145 ? 20.361 15.784 -12.094 1.00 44.34 145 PHE A O 1
ATOM 1198 N N . GLY A 1 146 ? 19.534 17.531 -10.954 1.00 41.62 146 GLY A N 1
ATOM 1199 C CA . GLY A 1 146 ? 18.698 18.041 -12.048 1.00 41.62 146 GLY A CA 1
ATOM 1200 C C . GLY A 1 146 ? 19.428 18.715 -13.220 1.00 41.62 146 GLY A C 1
ATOM 1201 O O . GLY A 1 146 ? 18.797 18.937 -14.247 1.00 41.62 146 GLY A O 1
ATOM 1202 N N . SER A 1 147 ? 20.721 19.044 -13.109 1.00 38.84 147 SER A N 1
ATOM 1203 C CA . SER A 1 147 ? 21.446 19.779 -14.164 1.00 38.84 147 SER A CA 1
ATOM 1204 C C . SER A 1 147 ? 22.200 18.900 -15.171 1.00 38.84 147 SER A C 1
ATOM 1206 O O . SER A 1 147 ? 22.711 19.431 -16.151 1.00 38.84 147 SER A O 1
ATOM 1208 N N . ALA A 1 148 ? 22.274 17.578 -14.966 1.00 35.53 148 ALA A N 1
ATOM 1209 C CA . ALA A 1 148 ? 23.123 16.688 -15.773 1.00 35.53 148 ALA A CA 1
ATOM 1210 C C . ALA A 1 148 ? 22.366 15.683 -16.665 1.00 35.53 148 ALA A C 1
ATOM 1212 O O . ALA A 1 148 ? 22.994 14.978 -17.452 1.00 35.53 148 ALA A O 1
ATOM 1213 N N . PHE A 1 149 ? 21.035 15.606 -16.586 1.00 39.88 149 PHE A N 1
ATOM 1214 C CA . PHE A 1 149 ? 20.238 14.710 -17.434 1.00 39.88 149 PHE A CA 1
ATOM 1215 C C . PHE A 1 149 ? 19.648 15.470 -18.631 1.00 39.88 149 PHE A C 1
ATOM 1217 O O . PHE A 1 149 ? 18.443 15.688 -18.727 1.00 39.88 149 PHE A O 1
ATOM 1224 N N . SER A 1 150 ? 20.522 15.878 -19.557 1.00 34.22 150 SER A N 1
ATOM 1225 C CA . SER A 1 150 ? 20.115 16.240 -20.918 1.00 34.22 150 SER A CA 1
ATOM 1226 C C . SER A 1 150 ? 19.762 14.962 -21.683 1.00 34.22 150 SER A C 1
ATOM 1228 O O . SER A 1 150 ? 20.640 14.175 -22.017 1.00 34.22 150 SER A O 1
ATOM 1230 N N . SER A 1 151 ? 18.456 14.751 -21.845 1.00 40.22 151 SER A N 1
ATOM 1231 C CA . SER A 1 151 ? 17.677 14.101 -22.918 1.00 40.22 151 SER A CA 1
ATOM 1232 C C . SER A 1 151 ? 18.167 12.895 -23.755 1.00 40.22 151 SER A C 1
ATOM 1234 O O . SER A 1 151 ? 17.319 12.319 -24.429 1.00 40.22 151 SER A O 1
ATOM 1236 N N . ASP A 1 152 ? 19.416 12.429 -23.726 1.00 35.03 152 ASP A N 1
ATOM 1237 C CA . ASP A 1 152 ? 19.903 11.500 -24.773 1.00 35.03 152 ASP A CA 1
ATOM 1238 C C . ASP A 1 152 ? 20.063 10.037 -24.332 1.00 35.03 152 ASP A C 1
ATOM 1240 O O . ASP A 1 152 ? 20.543 9.199 -25.092 1.00 35.03 152 ASP A O 1
ATOM 1244 N N . GLN A 1 153 ? 19.658 9.678 -23.108 1.00 40.09 153 GLN A N 1
ATOM 1245 C CA . GLN A 1 153 ? 19.802 8.297 -22.609 1.00 40.09 153 GLN A CA 1
ATOM 1246 C C . GLN A 1 153 ? 18.515 7.618 -22.143 1.00 40.09 153 GLN A C 1
ATOM 1248 O O . GLN A 1 153 ? 18.542 6.427 -21.824 1.00 40.09 153 GLN A O 1
ATOM 1253 N N . CYS A 1 154 ? 17.396 8.338 -22.158 1.00 33.25 154 CYS A N 1
ATOM 1254 C CA . CYS A 1 154 ? 16.073 7.740 -22.079 1.00 33.25 154 CYS A CA 1
ATOM 1255 C C . CYS A 1 154 ? 15.495 7.719 -23.493 1.00 33.25 154 CYS A C 1
ATOM 1257 O O . CYS A 1 154 ? 14.817 8.654 -23.898 1.00 33.25 154 CYS A O 1
ATOM 1259 N N . THR A 1 155 ? 15.702 6.636 -24.243 1.00 31.00 155 THR A N 1
ATOM 1260 C CA . THR A 1 155 ? 14.926 6.337 -25.463 1.00 31.00 155 THR A CA 1
ATOM 1261 C C . THR A 1 155 ? 13.500 5.888 -25.122 1.00 31.00 155 THR A C 1
ATOM 1263 O O . THR A 1 155 ? 12.944 4.992 -25.744 1.00 31.00 155 THR A O 1
ATOM 1266 N N . ILE A 1 156 ? 12.890 6.517 -24.119 1.00 37.03 156 ILE A N 1
ATOM 1267 C CA . ILE A 1 156 ? 11.443 6.628 -24.036 1.00 37.03 156 ILE A CA 1
ATOM 1268 C C . ILE A 1 156 ? 11.180 8.003 -24.627 1.00 37.03 156 ILE A C 1
ATOM 1270 O O . ILE A 1 156 ? 11.355 9.016 -23.952 1.00 37.03 156 ILE A O 1
ATOM 1274 N N . SER A 1 157 ? 10.832 8.045 -25.910 1.00 31.38 157 SER A N 1
ATOM 1275 C CA . SER A 1 157 ? 10.309 9.246 -26.551 1.00 31.38 157 SER A CA 1
ATOM 1276 C C . SER A 1 157 ? 8.984 9.615 -25.880 1.00 31.38 157 SER A C 1
ATOM 1278 O O . SER A 1 157 ? 7.906 9.281 -26.363 1.00 31.38 157 SER A O 1
ATOM 1280 N N . CYS A 1 158 ? 9.063 10.262 -24.724 1.00 30.70 158 CYS A N 1
ATOM 1281 C CA . CYS A 1 158 ? 7.942 10.914 -24.082 1.00 30.70 158 CYS A CA 1
ATOM 1282 C C . CYS A 1 158 ? 8.112 12.407 -24.370 1.00 30.70 158 CYS A C 1
ATOM 1284 O O . CYS A 1 158 ? 8.931 13.062 -23.717 1.00 30.70 158 CYS A O 1
ATOM 1286 N N . PRO A 1 159 ? 7.430 12.968 -25.385 1.00 35.53 159 PRO A N 1
ATOM 1287 C CA . PRO A 1 159 ? 7.356 14.409 -25.479 1.00 35.53 159 PRO A CA 1
ATOM 1288 C C . PRO A 1 159 ? 6.588 14.872 -24.240 1.00 35.53 159 PRO A C 1
ATOM 1290 O O . PRO A 1 159 ? 5.531 14.331 -23.922 1.00 35.53 159 PRO A O 1
ATOM 1293 N N . GLN A 1 160 ? 7.139 15.872 -23.560 1.00 33.66 160 GLN A N 1
ATOM 1294 C CA . GLN A 1 160 ? 6.679 16.431 -22.291 1.00 33.66 160 GLN A CA 1
ATOM 1295 C C . GLN A 1 160 ? 7.224 15.717 -21.044 1.00 33.66 160 GLN A C 1
ATOM 1297 O O . GLN A 1 160 ? 6.684 14.738 -20.533 1.00 33.66 160 GLN A O 1
ATOM 1302 N N . THR A 1 161 ? 8.257 16.329 -20.471 1.00 37.34 161 THR A N 1
ATOM 1303 C CA . THR A 1 161 ? 8.672 16.198 -19.075 1.00 37.34 161 THR A CA 1
ATOM 1304 C C . THR A 1 161 ? 7.504 16.590 -18.159 1.00 37.34 161 THR A C 1
ATOM 1306 O O . THR A 1 161 ? 7.396 17.716 -17.683 1.00 37.34 161 THR A O 1
ATOM 1309 N N . GLN A 1 162 ? 6.579 15.664 -17.933 1.00 30.98 162 GLN A N 1
ATOM 1310 C CA . GLN A 1 162 ? 5.635 15.705 -16.827 1.00 30.98 162 GLN A CA 1
ATOM 1311 C C . GLN A 1 162 ? 5.680 14.351 -16.141 1.00 30.98 162 GLN A C 1
ATOM 1313 O O . GLN A 1 162 ? 4.936 13.429 -16.463 1.00 30.98 162 GLN A O 1
ATOM 1318 N N . ILE A 1 163 ? 6.575 14.247 -15.164 1.00 34.06 163 ILE A N 1
ATOM 1319 C CA . ILE A 1 163 ? 6.451 13.246 -14.115 1.00 34.06 163 ILE A CA 1
ATOM 1320 C C . ILE A 1 163 ? 5.185 13.634 -13.337 1.00 34.06 163 ILE A C 1
ATOM 1322 O O . ILE A 1 163 ? 5.201 14.545 -12.509 1.00 34.06 163 ILE A O 1
ATOM 1326 N N . TRP A 1 164 ? 4.057 13.021 -13.696 1.00 26.75 164 TRP A N 1
ATOM 1327 C CA . TRP A 1 164 ? 2.764 13.238 -13.054 1.00 26.75 164 TRP A CA 1
ATOM 1328 C C . TRP A 1 164 ? 2.772 12.599 -11.662 1.00 26.75 164 TRP A C 1
ATOM 1330 O O . TRP A 1 164 ? 2.451 11.425 -11.504 1.00 26.75 164 TRP A O 1
ATOM 1340 N N . TYR A 1 165 ? 3.089 13.390 -10.638 1.00 32.78 165 TYR A N 1
ATOM 1341 C CA . TYR A 1 165 ? 2.635 13.113 -9.278 1.00 32.78 165 TYR A CA 1
ATOM 1342 C C . TYR A 1 165 ? 1.293 13.820 -9.080 1.00 32.78 165 TYR A C 1
ATOM 1344 O O . TYR A 1 165 ? 1.178 15.031 -9.257 1.00 32.78 165 TYR A O 1
ATOM 1352 N N . GLY A 1 166 ? 0.249 13.042 -8.793 1.00 31.25 166 GLY A N 1
ATOM 1353 C CA . GLY A 1 166 ? -1.115 13.543 -8.662 1.00 31.25 166 GLY A CA 1
ATOM 1354 C C . GLY A 1 166 ? -1.246 14.633 -7.596 1.00 31.25 166 GLY A C 1
ATOM 1355 O O . GLY A 1 166 ? -1.003 14.386 -6.420 1.00 31.25 166 GLY A O 1
ATOM 1356 N N . GLY A 1 167 ? -1.700 15.818 -8.007 1.00 30.55 167 GLY A N 1
ATOM 1357 C CA . GLY A 1 167 ? -2.079 16.899 -7.100 1.00 30.55 167 GLY A CA 1
ATOM 1358 C C . GLY A 1 167 ? -2.328 18.218 -7.833 1.00 30.55 167 GLY A C 1
ATOM 1359 O O . GLY A 1 167 ? -1.441 18.735 -8.487 1.00 30.55 167 GLY A O 1
ATOM 1360 N N . GLU A 1 168 ? -3.539 18.756 -7.686 1.00 27.91 168 GLU A N 1
ATOM 1361 C CA . GLU A 1 168 ? -4.003 20.095 -8.097 1.00 27.91 168 GLU A CA 1
ATOM 1362 C C . GLU A 1 168 ? -4.215 20.409 -9.592 1.00 27.91 168 GLU A C 1
ATOM 1364 O O . GLU A 1 168 ? -3.362 20.867 -10.348 1.00 27.91 168 GLU A O 1
ATOM 1369 N N . ARG A 1 169 ? -5.492 20.308 -9.977 1.00 33.72 169 ARG A N 1
ATOM 1370 C CA . ARG A 1 169 ? -6.077 20.911 -11.176 1.00 33.72 169 ARG A CA 1
ATOM 1371 C C . ARG A 1 169 ? -6.120 22.442 -10.990 1.00 33.72 169 ARG A C 1
ATOM 1373 O O . ARG A 1 169 ? -7.065 22.944 -10.384 1.00 33.72 169 ARG A O 1
ATOM 1380 N N . LYS A 1 170 ? -5.164 23.205 -11.534 1.00 29.62 170 LYS A N 1
ATOM 1381 C CA . LYS A 1 170 ? -5.351 24.655 -11.752 1.00 29.62 170 LYS A CA 1
ATOM 1382 C C . LYS A 1 170 ? -5.528 24.947 -13.238 1.00 29.62 170 LYS A C 1
ATOM 1384 O O . LYS A 1 170 ? -4.693 24.652 -14.081 1.00 29.62 170 LYS A O 1
ATOM 1389 N N . ARG A 1 171 ? -6.721 25.457 -13.525 1.00 36.44 171 ARG A N 1
ATOM 1390 C CA . ARG A 1 171 ? -7.287 25.794 -14.826 1.00 36.44 171 ARG A CA 1
ATOM 1391 C C . ARG A 1 171 ? -6.580 27.054 -15.346 1.00 36.44 171 ARG A C 1
ATOM 1393 O O . ARG A 1 171 ? -6.827 28.128 -14.810 1.00 36.44 171 ARG A O 1
ATOM 1400 N N . THR A 1 172 ? -5.752 26.954 -16.382 1.00 30.19 172 THR A N 1
ATOM 1401 C CA . THR A 1 172 ? -5.233 28.131 -17.103 1.00 30.19 172 THR A CA 1
ATOM 1402 C C . THR A 1 172 ? -5.567 28.043 -18.589 1.00 30.19 172 THR A C 1
ATOM 1404 O O . THR A 1 172 ? -5.283 27.066 -19.276 1.00 30.19 172 THR A O 1
ATOM 1407 N N . ARG A 1 173 ? -6.273 29.082 -19.049 1.00 26.19 173 ARG A N 1
ATOM 1408 C CA . ARG A 1 173 ? -6.687 29.348 -20.431 1.00 26.19 173 ARG A CA 1
ATOM 1409 C C . ARG A 1 173 ? -5.478 29.307 -21.370 1.00 26.19 173 ARG A C 1
ATOM 1411 O O . ARG A 1 173 ? -4.534 30.066 -21.184 1.00 26.19 173 ARG A O 1
ATOM 1418 N N . LEU A 1 174 ? -5.560 28.484 -22.412 1.00 27.81 174 LEU A N 1
ATOM 1419 C CA . LEU A 1 174 ? -4.662 28.527 -23.564 1.00 27.81 174 LEU A CA 1
ATOM 1420 C C . LEU A 1 174 ? -5.038 29.725 -24.450 1.00 27.81 174 LEU A C 1
ATOM 1422 O O . LEU A 1 174 ? -6.075 29.702 -25.110 1.00 27.81 174 LEU A O 1
ATOM 1426 N N . VAL A 1 175 ? -4.191 30.754 -24.486 1.00 27.98 175 VAL A N 1
ATOM 1427 C CA . VAL A 1 175 ? -4.147 31.710 -25.601 1.00 27.98 175 VAL A CA 1
ATOM 1428 C C . VAL A 1 175 ? -3.185 31.121 -26.631 1.00 27.98 175 VAL A C 1
ATOM 1430 O O . VAL A 1 175 ? -1.993 30.983 -26.369 1.00 27.98 175 VAL A O 1
ATOM 1433 N N . ARG A 1 176 ? -3.717 30.697 -27.782 1.00 26.95 176 ARG A N 1
ATOM 1434 C CA . ARG A 1 176 ? -2.920 30.231 -28.923 1.00 26.95 176 ARG A CA 1
ATOM 1435 C C . ARG A 1 176 ? -2.367 31.450 -29.663 1.00 26.95 176 ARG A C 1
ATOM 1437 O O . ARG A 1 176 ? -3.155 32.235 -30.175 1.00 26.95 176 ARG A O 1
ATOM 1444 N N . TYR A 1 177 ? -1.048 31.558 -29.796 1.00 26.36 177 TYR A N 1
ATOM 1445 C CA . TYR A 1 177 ? -0.440 32.324 -30.886 1.00 26.36 177 TYR A CA 1
ATOM 1446 C C . TYR A 1 177 ? 0.041 31.344 -31.955 1.00 26.36 177 TYR A C 1
ATOM 1448 O O . TYR A 1 177 ? 0.917 30.515 -31.714 1.00 26.36 177 TYR A O 1
ATOM 1456 N N . ALA A 1 178 ? -0.592 31.410 -33.126 1.00 29.34 178 ALA A N 1
ATOM 1457 C CA . ALA A 1 178 ? -0.201 30.680 -34.321 1.00 29.34 178 ALA A CA 1
ATOM 1458 C C . ALA A 1 178 ? 1.063 31.320 -34.917 1.00 29.34 178 ALA A C 1
ATOM 1460 O O . ALA A 1 178 ? 1.079 32.517 -35.200 1.00 29.34 178 ALA A O 1
ATOM 1461 N N . LYS A 1 179 ? 2.124 30.530 -35.112 1.00 32.31 179 LYS A N 1
ATOM 1462 C CA . LYS A 1 179 ? 3.326 30.960 -35.835 1.00 32.31 179 LYS A CA 1
ATOM 1463 C C . LYS A 1 179 ? 3.132 30.599 -37.310 1.00 32.31 179 LYS A C 1
ATOM 1465 O O . LYS A 1 179 ? 3.155 29.425 -37.666 1.00 32.31 179 LYS A O 1
ATOM 1470 N N . ALA A 1 180 ? 2.866 31.608 -38.138 1.00 32.62 180 ALA A N 1
ATOM 1471 C CA . ALA A 1 180 ? 2.762 31.473 -39.587 1.00 32.62 180 ALA A CA 1
ATOM 1472 C C . ALA A 1 180 ? 4.128 31.089 -40.183 1.00 32.62 180 ALA A C 1
ATOM 1474 O O . ALA A 1 180 ? 5.145 31.707 -39.861 1.00 32.62 180 ALA A O 1
ATOM 1475 N N . GLY A 1 181 ? 4.145 30.058 -41.030 1.00 30.53 181 GLY A N 1
ATOM 1476 C CA . GLY A 1 181 ? 5.318 29.657 -41.801 1.00 30.53 181 GLY A CA 1
ATOM 1477 C C . GLY A 1 181 ? 5.651 30.669 -42.898 1.00 30.53 181 GLY A C 1
ATOM 1478 O O . GLY A 1 181 ? 4.765 31.334 -43.434 1.00 30.53 181 GLY A O 1
ATOM 1479 N N . ARG A 1 182 ? 6.935 30.765 -43.250 1.00 31.08 182 ARG A N 1
ATOM 1480 C CA . ARG A 1 182 ? 7.384 31.381 -44.503 1.00 31.08 182 ARG A CA 1
ATOM 1481 C C . ARG A 1 182 ? 8.265 30.378 -45.267 1.00 31.08 182 ARG A C 1
ATOM 1483 O O . ARG A 1 182 ? 9.064 29.705 -44.615 1.00 31.08 182 ARG A O 1
ATOM 1490 N N . PRO A 1 183 ? 8.079 30.226 -46.591 1.00 33.69 183 PRO A N 1
ATOM 1491 C CA . PRO A 1 183 ? 8.684 29.160 -47.381 1.00 33.69 183 PRO A CA 1
ATOM 1492 C C . PRO A 1 183 ? 10.102 29.503 -47.853 1.00 33.69 183 PRO A C 1
ATOM 1494 O O . PRO A 1 183 ? 10.493 30.668 -47.913 1.00 33.69 183 PRO A O 1
ATOM 1497 N N . GLN A 1 184 ? 10.845 28.447 -48.183 1.00 37.75 184 GLN A N 1
ATOM 1498 C CA . GLN A 1 184 ? 12.167 28.467 -48.806 1.00 37.75 184 GLN A CA 1
ATOM 1499 C C . GLN A 1 184 ? 12.117 29.146 -50.183 1.00 37.75 184 GLN A C 1
ATOM 1501 O O . GLN A 1 184 ? 11.204 28.885 -50.965 1.00 37.75 184 GLN A O 1
ATOM 1506 N N . SER A 1 185 ? 13.132 29.947 -50.503 1.00 35.56 185 SER A N 1
ATOM 1507 C CA . SER A 1 185 ? 13.449 30.338 -51.877 1.00 35.56 185 SER A CA 1
ATOM 1508 C C . SER A 1 185 ? 14.847 29.842 -52.226 1.00 35.56 185 SER A C 1
ATOM 1510 O O . SER A 1 185 ? 15.820 30.217 -51.573 1.00 35.56 185 SER A O 1
ATOM 1512 N N . MET A 1 186 ? 1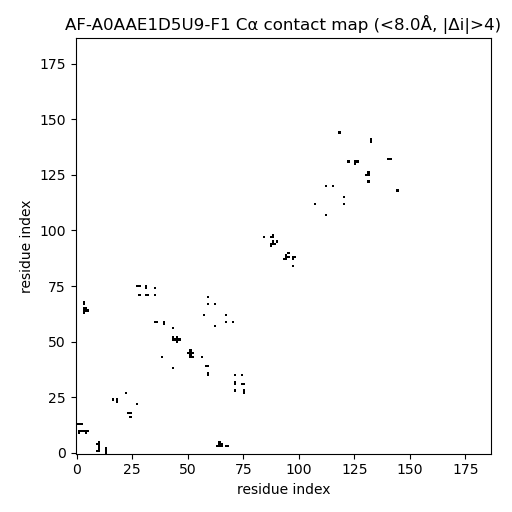4.905 28.993 -53.251 1.00 32.41 186 MET A N 1
ATOM 1513 C CA . MET A 1 186 ? 16.107 28.648 -54.002 1.00 32.41 186 MET A CA 1
ATOM 1514 C C . MET A 1 186 ? 16.647 29.882 -54.729 1.00 32.41 186 MET A C 1
ATOM 1516 O O . MET A 1 186 ? 15.878 30.587 -55.386 1.00 32.41 186 MET A O 1
ATOM 1520 N N . SER A 1 187 ? 17.959 30.080 -54.672 1.00 38.34 187 SER A N 1
ATOM 1521 C CA . SER A 1 187 ? 18.834 30.449 -55.796 1.00 38.34 187 SER A CA 1
ATOM 1522 C C . SER A 1 187 ? 20.274 30.194 -55.377 1.00 38.34 187 SER A C 1
ATOM 1524 O O . SER A 1 187 ? 20.604 30.557 -54.226 1.00 38.34 187 SER A O 1
#

Radius of gyration: 25.09 Å; Cα contacts (8 Å, |Δi|>4): 68; chains: 1; bounding box: 56×49×84 Å